Protein AF-A0A7V9IB51-F1 (afdb_monomer_lite)

Sequence (357 aa):
MPEHAKAPWLKGAPPQPTTRSPQHSSGARRVARTAGTPYGIAAFSGALEDLADASERSHTLFRVSARAGNLLGAGELFKESYIETALLNMARTRGMDDLKARRTIERGLERGKSTPRGAPNRPRIYARSDATAAVVAWWESVNLGEWTARTSATDLRVLAGFNLIARRLGRVRFTASYRQIAEDAGVSVSSVHSALERGLQGFVHQVRRGSRVEVEHSTEWLLVARTRLTNSSAFRYGEELRVFGKRVSTDQPDHDLWHRWPFGWRVYLLLGDEGLQARDIAEITGRPPETIRRILCRLRDLQLAVRDDGEWKANPPPKDIIDGGFHRARREKMHKSQRELWRLSRAGLLDQKQAAR

Foldseek 3Di:
DDDDDDDDDDPDDDDDDDPPPDPPPPVVVVVLVQFFAPVLSVQLVVLLVVQLPDPDNLVSLLQSLLQNLLCVLQRRTPDPVVSLVSSLVSSVVVVHDNVSSNVSSVNSNVNNSVNHDYDDPDPPCPDLVSLLVVLVLLLVLVPPVPQPDPCSLLLNLLSQLLSVVSNVVSHQKDKDDLCSSCVSSVHDSVSNVVSVVVPCCLQKPFPAFFDQDPHDRITIMGGDRNPPPPDDPVPPPDDDPPDPDDDDDPPPPPAPVCVVPVPLVVLLVVQAQVFAALVVSCVVVVHDSVVSVVSQVVCVVQVQWDQDPRTIHGGPRPPCRVVNNSCVVVVVVVVVVVVVVVVVVVVVVVVVVVVVD

Radius of gyration: 32.22 Å; chains: 1; bounding box: 97×61×76 Å

Structure (mmCIF, N/CA/C/O backbone):
data_AF-A0A7V9IB51-F1
#
_entry.id   AF-A0A7V9IB51-F1
#
loop_
_atom_site.group_PDB
_atom_site.id
_atom_site.type_symbol
_atom_site.label_atom_id
_atom_site.label_alt_id
_atom_site.label_comp_id
_atom_site.label_asym_id
_atom_site.label_entity_id
_atom_site.label_seq_id
_atom_site.pdbx_PDB_ins_code
_atom_site.Cartn_x
_atom_site.Cartn_y
_atom_site.Cartn_z
_atom_site.occupancy
_atom_site.B_iso_or_equiv
_atom_site.auth_seq_id
_atom_site.auth_comp_id
_atom_site.auth_asym_id
_atom_site.auth_atom_id
_atom_site.pdbx_PDB_model_num
ATOM 1 N N . MET A 1 1 ? 72.297 30.935 24.239 1.00 51.16 1 MET A N 1
ATOM 2 C CA . MET A 1 1 ? 71.661 30.120 25.294 1.00 51.16 1 MET A CA 1
ATOM 3 C C . MET A 1 1 ? 70.748 31.049 26.069 1.00 51.16 1 MET A C 1
ATOM 5 O O . MET A 1 1 ? 71.262 31.947 26.722 1.00 51.16 1 MET A O 1
ATOM 9 N N . PRO A 1 2 ? 69.435 30.974 25.803 1.00 48.69 2 PRO A N 1
ATOM 10 C CA . PRO A 1 2 ? 68.557 30.444 26.842 1.00 48.69 2 PRO A CA 1
ATOM 11 C C . PRO A 1 2 ? 67.472 29.474 26.343 1.00 48.69 2 PRO A C 1
ATOM 13 O O . PRO A 1 2 ? 67.100 29.428 25.174 1.00 48.69 2 PRO A O 1
ATOM 16 N N . GLU A 1 3 ? 67.050 28.687 27.323 1.00 45.75 3 GLU A N 1
ATOM 17 C CA . GLU A 1 3 ? 65.976 27.707 27.452 1.00 45.75 3 GLU A CA 1
ATOM 18 C C . GLU A 1 3 ? 64.722 27.904 26.583 1.00 45.75 3 GLU A C 1
ATOM 20 O O . GLU A 1 3 ? 63.929 28.822 26.780 1.00 45.75 3 GLU A O 1
ATOM 25 N N . HIS A 1 4 ? 64.458 26.924 25.714 1.00 49.28 4 HIS A N 1
ATOM 26 C CA . HIS A 1 4 ? 63.108 26.649 25.231 1.00 49.28 4 HIS A CA 1
ATOM 27 C C . HIS A 1 4 ? 62.417 25.655 26.171 1.00 49.28 4 HIS A C 1
ATOM 29 O O . HIS A 1 4 ? 62.737 24.464 26.204 1.00 49.28 4 HIS A O 1
ATOM 35 N N . ALA A 1 5 ? 61.450 26.168 26.930 1.00 53.97 5 ALA A N 1
ATOM 36 C CA . ALA A 1 5 ? 60.552 25.401 27.779 1.00 53.97 5 ALA A CA 1
ATOM 37 C C . ALA A 1 5 ? 59.690 24.428 26.950 1.00 53.97 5 ALA A C 1
ATOM 39 O O . ALA A 1 5 ? 58.998 24.818 26.009 1.00 53.97 5 ALA A O 1
ATOM 40 N N . LYS A 1 6 ? 59.715 23.145 27.327 1.00 53.66 6 LYS A N 1
ATOM 41 C CA . LYS A 1 6 ? 58.815 22.104 26.814 1.00 53.66 6 LYS A CA 1
ATOM 42 C C . LYS A 1 6 ? 57.462 22.207 27.524 1.00 53.66 6 LYS A C 1
ATOM 44 O O . LYS A 1 6 ? 57.398 22.057 28.740 1.00 53.66 6 LYS A O 1
ATOM 49 N N . ALA A 1 7 ? 56.383 22.402 26.769 1.00 48.91 7 ALA A N 1
ATOM 50 C CA . ALA A 1 7 ? 55.015 22.303 27.276 1.00 48.91 7 ALA A CA 1
ATOM 51 C C . ALA A 1 7 ? 54.555 20.826 27.309 1.00 48.91 7 ALA A C 1
ATOM 53 O O . ALA A 1 7 ? 54.596 20.172 26.264 1.00 48.91 7 ALA A O 1
ATOM 54 N N . PRO A 1 8 ? 54.090 20.281 28.452 1.00 61.41 8 PRO A N 1
ATOM 55 C CA . PRO A 1 8 ? 53.522 18.943 28.532 1.00 61.41 8 PRO A CA 1
ATOM 56 C C . PRO A 1 8 ? 51.991 19.032 28.573 1.00 61.41 8 PRO A C 1
ATOM 58 O O . PRO A 1 8 ? 51.392 19.205 29.632 1.00 61.41 8 PRO A O 1
ATOM 61 N N . TRP A 1 9 ? 51.332 18.890 27.428 1.00 54.84 9 TRP A N 1
ATOM 62 C CA . TRP A 1 9 ? 49.886 18.683 27.381 1.00 54.84 9 TRP A CA 1
ATOM 63 C C . TRP A 1 9 ? 49.588 17.523 26.439 1.00 54.84 9 TRP A C 1
ATOM 65 O O . TRP A 1 9 ? 49.763 17.638 25.238 1.00 54.84 9 TRP A O 1
ATOM 75 N N . LEU A 1 10 ? 49.206 16.385 27.020 1.00 46.41 10 LEU A N 1
ATOM 76 C CA . LEU A 1 10 ? 48.337 15.348 26.450 1.00 46.41 10 LEU A CA 1
ATOM 77 C C . LEU A 1 10 ? 48.069 14.321 27.569 1.00 46.41 10 LEU A C 1
ATOM 79 O O . LEU A 1 10 ? 48.653 13.242 27.628 1.00 46.41 10 LEU A O 1
ATOM 83 N N . LYS A 1 11 ? 47.195 14.693 28.512 1.00 53.59 11 LYS A N 1
ATOM 84 C CA . LYS A 1 11 ? 46.522 13.757 29.422 1.00 53.59 11 LYS A CA 1
ATOM 85 C C . LYS A 1 11 ? 45.030 13.775 29.100 1.00 53.59 11 LYS A C 1
ATOM 87 O O . LYS A 1 11 ? 44.402 14.820 29.207 1.00 53.59 11 LYS A O 1
ATOM 92 N N . GLY A 1 12 ? 44.493 12.600 28.771 1.00 52.31 12 GLY A N 1
ATOM 93 C CA . GLY A 1 12 ? 43.069 12.275 28.866 1.00 52.31 12 GLY A CA 1
ATOM 94 C C . GLY A 1 12 ? 42.241 12.552 27.613 1.00 52.31 12 GLY A C 1
ATOM 95 O O . GLY A 1 12 ? 41.750 13.658 27.418 1.00 52.31 12 GLY A O 1
ATOM 96 N N . ALA A 1 13 ? 42.004 11.516 26.806 1.00 59.31 13 ALA A N 1
ATOM 97 C CA . ALA A 1 13 ? 40.868 11.513 25.891 1.00 59.31 13 ALA A CA 1
ATOM 98 C C . ALA A 1 13 ? 39.560 11.528 26.717 1.00 59.31 13 ALA A C 1
ATOM 100 O O . ALA A 1 13 ? 39.448 10.741 27.663 1.00 59.31 13 ALA A O 1
ATOM 101 N N . PRO A 1 14 ? 38.579 12.395 26.406 1.00 61.69 14 PRO A N 1
ATOM 102 C CA . PRO A 1 14 ? 37.306 12.416 27.116 1.00 61.69 14 PRO A CA 1
ATOM 103 C C . PRO A 1 14 ? 36.535 11.102 26.880 1.00 61.69 14 PRO A C 1
ATOM 105 O O . PRO A 1 14 ? 36.537 10.587 25.756 1.00 61.69 14 PRO A O 1
ATOM 108 N N . PRO A 1 15 ? 35.871 10.539 27.908 1.00 61.44 15 PRO A N 1
ATOM 109 C CA . PRO A 1 15 ? 35.067 9.334 27.753 1.00 61.44 15 PRO A CA 1
ATOM 110 C C . PRO A 1 15 ? 33.918 9.600 26.776 1.00 61.44 15 PRO A C 1
ATOM 112 O O . PRO A 1 15 ? 33.183 10.579 26.908 1.00 61.44 15 PRO A O 1
ATOM 115 N N . GLN A 1 16 ? 33.767 8.726 25.780 1.00 62.03 16 GLN A N 1
ATOM 116 C CA . GLN A 1 16 ? 32.685 8.853 24.813 1.00 62.03 16 GLN A CA 1
ATOM 117 C C . GLN A 1 16 ? 31.318 8.647 25.488 1.00 62.03 16 GLN A C 1
ATOM 119 O O . GLN A 1 16 ? 31.173 7.741 26.316 1.00 62.03 16 GLN A O 1
ATOM 124 N N . PRO A 1 17 ? 30.297 9.449 25.131 1.00 55.62 17 PRO A N 1
ATOM 125 C CA . PRO A 1 17 ? 28.949 9.279 25.647 1.00 55.62 17 PRO A CA 1
ATOM 126 C C . PRO A 1 17 ? 28.397 7.926 25.192 1.00 55.62 17 PRO A C 1
ATOM 128 O O . PRO A 1 17 ? 28.146 7.693 24.009 1.00 55.62 17 PRO A O 1
ATOM 131 N N . THR A 1 18 ? 28.194 7.022 26.149 1.00 54.16 18 THR A N 1
ATOM 132 C CA . THR A 1 18 ? 27.468 5.777 25.910 1.00 54.16 18 THR A CA 1
ATOM 133 C C . THR A 1 18 ? 26.010 6.124 25.624 1.00 54.16 18 THR A C 1
ATOM 135 O O . THR A 1 18 ? 25.215 6.414 26.516 1.00 54.16 18 THR A O 1
ATOM 138 N N . THR A 1 19 ? 25.642 6.113 24.347 1.00 49.72 19 THR A N 1
ATOM 139 C CA . THR A 1 19 ? 24.255 6.195 23.887 1.00 49.72 19 THR A CA 1
ATOM 140 C C . THR A 1 19 ? 23.537 4.898 24.259 1.00 49.72 19 THR A C 1
ATOM 142 O O . THR A 1 19 ? 23.330 3.996 23.447 1.00 49.72 19 THR A O 1
ATOM 145 N N . ARG A 1 20 ? 23.146 4.777 25.534 1.00 41.88 20 ARG A N 1
ATOM 146 C CA . ARG A 1 20 ? 22.159 3.788 25.971 1.00 41.88 20 ARG A CA 1
ATOM 147 C C . ARG A 1 20 ? 20.843 4.107 25.269 1.00 41.88 20 ARG A C 1
ATOM 149 O O . ARG A 1 20 ? 20.118 5.017 25.660 1.00 41.88 20 ARG A O 1
ATOM 156 N N . SER A 1 21 ? 20.555 3.354 24.210 1.00 46.88 21 SER A N 1
ATOM 157 C CA . SER A 1 21 ? 19.251 3.371 23.551 1.00 46.88 21 SER A CA 1
ATOM 158 C C . SER A 1 21 ? 18.156 3.069 24.587 1.00 46.88 21 SER A C 1
ATOM 160 O O . SER A 1 21 ? 18.257 2.057 25.288 1.00 46.88 21 SER A O 1
ATOM 162 N N . PRO A 1 22 ? 17.126 3.920 24.723 1.00 50.25 22 PRO A N 1
ATOM 163 C CA . PRO A 1 22 ? 16.097 3.751 25.740 1.00 50.25 22 PRO A CA 1
ATOM 164 C C . PRO A 1 22 ? 15.295 2.464 25.502 1.00 50.25 22 PRO A C 1
ATOM 166 O O . PRO A 1 22 ? 14.607 2.313 24.493 1.00 50.25 22 PRO A O 1
ATOM 169 N N . GLN A 1 23 ? 15.331 1.542 26.467 1.00 54.00 23 GLN A N 1
ATOM 170 C CA . GLN A 1 23 ? 14.584 0.273 26.474 1.00 54.00 23 GLN A CA 1
ATOM 171 C C . GLN A 1 23 ? 13.063 0.447 26.737 1.00 54.00 23 GLN A C 1
ATOM 173 O O . GLN A 1 23 ? 12.396 -0.461 27.231 1.00 54.00 23 GLN A O 1
ATOM 178 N N . HIS A 1 24 ? 12.464 1.594 26.397 1.00 50.12 24 HIS A N 1
ATOM 179 C CA . HIS A 1 24 ? 11.101 1.965 26.816 1.00 50.12 24 HIS A CA 1
ATOM 180 C C . HIS A 1 24 ? 9.943 1.430 25.943 1.00 50.12 24 HIS A C 1
ATOM 182 O O . HIS A 1 24 ? 8.787 1.766 26.187 1.00 50.12 24 HIS A O 1
ATOM 188 N N . SER A 1 25 ? 10.176 0.568 24.949 1.00 56.47 25 SER A N 1
ATOM 189 C CA . SER A 1 25 ? 9.131 0.189 23.973 1.00 56.47 25 SER A CA 1
ATOM 190 C C . SER A 1 25 ? 8.363 -1.116 24.262 1.00 56.47 25 SER A C 1
ATOM 192 O O . SER A 1 25 ? 7.420 -1.443 23.537 1.00 56.47 25 SER A O 1
ATOM 194 N N . SER A 1 26 ? 8.699 -1.860 25.323 1.00 57.59 26 SER A N 1
ATOM 195 C CA . SER A 1 26 ? 8.063 -3.163 25.611 1.00 57.59 26 SER A CA 1
ATOM 196 C C . SER A 1 26 ? 6.634 -3.043 26.178 1.00 57.59 26 SER A C 1
ATOM 198 O O . SER A 1 26 ? 5.724 -3.756 25.746 1.00 57.59 26 SER A O 1
ATOM 200 N N . GLY A 1 27 ? 6.391 -2.090 27.088 1.00 65.12 27 GLY A N 1
ATOM 201 C CA . GLY A 1 27 ? 5.096 -1.941 27.772 1.00 65.12 27 GLY A CA 1
ATOM 202 C C . GLY A 1 27 ? 3.955 -1.489 26.853 1.00 65.12 27 GLY A C 1
ATOM 203 O O . GLY A 1 27 ? 2.884 -2.099 26.841 1.00 65.12 27 GLY A O 1
ATOM 204 N N . ALA A 1 28 ? 4.200 -0.478 26.014 1.00 62.16 28 ALA A N 1
ATOM 205 C CA . ALA A 1 28 ? 3.183 0.094 25.125 1.00 62.16 28 ALA A CA 1
ATOM 206 C C . ALA A 1 28 ? 2.637 -0.926 24.106 1.00 62.16 28 ALA A C 1
ATOM 208 O O . ALA A 1 28 ? 1.434 -0.970 23.842 1.00 62.16 28 ALA A O 1
ATOM 209 N N . ARG A 1 29 ? 3.497 -1.820 23.589 1.00 61.03 29 ARG A N 1
ATOM 210 C CA . ARG A 1 29 ? 3.078 -2.894 22.670 1.00 61.03 29 ARG A CA 1
ATOM 211 C C . ARG A 1 29 ? 2.161 -3.920 23.328 1.00 61.03 29 ARG A C 1
ATOM 213 O O . ARG A 1 29 ? 1.282 -4.461 22.656 1.00 61.03 29 ARG A O 1
ATOM 220 N N . ARG A 1 30 ? 2.357 -4.208 24.618 1.00 66.38 30 ARG A N 1
ATOM 221 C CA . ARG A 1 30 ? 1.539 -5.191 25.341 1.00 66.38 30 ARG A CA 1
ATOM 222 C C . ARG A 1 30 ? 0.143 -4.641 25.634 1.00 66.38 30 ARG A C 1
ATOM 224 O O . ARG A 1 30 ? -0.831 -5.359 25.438 1.00 66.38 30 ARG A O 1
ATOM 231 N N . VAL A 1 31 ? 0.045 -3.361 26.004 1.00 64.69 31 VAL A N 1
ATOM 232 C CA . VAL A 1 31 ? -1.241 -2.679 26.237 1.00 64.69 31 VAL A CA 1
ATOM 233 C C . VAL A 1 31 ? -2.073 -2.631 24.955 1.00 64.69 31 VAL A C 1
ATOM 235 O O . VAL A 1 31 ? -3.241 -3.024 24.983 1.00 64.69 31 VAL A O 1
ATOM 238 N N . ALA A 1 32 ? -1.458 -2.269 23.821 1.00 61.38 32 ALA A N 1
ATOM 239 C CA . ALA A 1 32 ? -2.139 -2.206 22.527 1.00 61.38 32 ALA A CA 1
ATOM 240 C C . ALA A 1 32 ? -2.782 -3.547 22.131 1.00 61.38 32 ALA A C 1
ATOM 242 O O . ALA A 1 32 ? -3.930 -3.568 21.705 1.00 61.38 32 ALA A O 1
ATOM 243 N N . ARG A 1 33 ? -2.108 -4.685 22.357 1.00 68.38 33 ARG A N 1
ATOM 244 C CA . ARG A 1 33 ? -2.668 -6.017 22.044 1.00 68.38 33 ARG A CA 1
ATOM 245 C C . ARG A 1 33 ? -3.914 -6.385 22.855 1.00 68.38 33 ARG A C 1
ATOM 247 O O . ARG A 1 33 ? -4.662 -7.250 22.424 1.00 68.38 33 ARG A O 1
ATOM 254 N N . THR A 1 34 ? -4.137 -5.751 24.007 1.00 81.56 34 THR A N 1
ATOM 255 C CA . THR A 1 34 ? -5.340 -5.977 24.833 1.00 81.56 34 THR A CA 1
ATOM 256 C C . THR A 1 34 ? -6.467 -4.984 24.554 1.00 81.56 34 THR A C 1
ATOM 258 O O . THR A 1 34 ? -7.526 -5.087 25.167 1.00 81.56 34 THR A O 1
ATOM 261 N N . ALA A 1 35 ? -6.236 -3.995 23.686 1.00 86.19 35 ALA A N 1
ATOM 262 C CA . ALA A 1 35 ? -7.171 -2.899 23.453 1.00 86.19 35 ALA A CA 1
ATOM 263 C C . ALA A 1 35 ? -8.197 -3.191 22.345 1.00 86.19 35 ALA A C 1
ATOM 265 O O . ALA A 1 35 ? -9.231 -2.529 22.308 1.00 86.19 35 ALA A O 1
ATOM 266 N N . GLY A 1 36 ? -7.945 -4.167 21.468 1.00 93.06 36 GLY A N 1
ATOM 267 C CA . GLY A 1 36 ? -8.835 -4.512 20.358 1.00 93.06 36 GLY A CA 1
ATOM 268 C C . GLY A 1 36 ? -8.257 -5.571 19.423 1.00 93.06 36 GLY A C 1
ATOM 269 O O . GLY A 1 36 ? -7.164 -6.101 19.648 1.00 93.06 36 GLY A O 1
ATOM 270 N N . THR A 1 37 ? -8.978 -5.857 18.343 1.00 91.81 37 THR A N 1
ATOM 271 C CA . THR A 1 37 ? -8.472 -6.653 17.221 1.00 91.81 37 THR A CA 1
ATOM 272 C C . THR A 1 37 ? -7.374 -5.875 16.476 1.00 91.81 37 THR A C 1
ATOM 274 O O . THR A 1 37 ? -7.323 -4.641 16.539 1.00 91.81 37 THR A O 1
ATOM 277 N N . PRO A 1 38 ? -6.495 -6.544 15.703 1.00 85.94 38 PRO A N 1
ATOM 278 C CA . PRO A 1 38 ? -5.509 -5.845 14.876 1.00 85.94 38 PRO A CA 1
ATOM 279 C C . PRO A 1 38 ? -6.132 -4.844 13.890 1.00 85.94 38 PRO A C 1
ATOM 281 O O . PRO A 1 38 ? -5.516 -3.825 13.586 1.00 85.94 38 PRO A O 1
ATOM 284 N N . TYR A 1 39 ? -7.344 -5.127 13.395 1.00 90.44 39 TYR A N 1
ATOM 285 C CA . TYR A 1 39 ? -8.079 -4.216 12.521 1.00 90.44 39 TYR A CA 1
ATOM 286 C C . TYR A 1 39 ? -8.569 -2.986 13.284 1.00 90.44 39 TYR A C 1
ATOM 288 O O . TYR A 1 39 ? -8.279 -1.870 12.857 1.00 90.44 39 TYR A O 1
ATOM 296 N N . GLY A 1 40 ? -9.255 -3.183 14.414 1.00 93.88 40 GLY A N 1
ATOM 297 C CA . GLY A 1 40 ? -9.787 -2.088 15.220 1.00 93.88 40 GLY A CA 1
ATOM 298 C C . GLY A 1 40 ? -8.694 -1.128 15.676 1.00 93.88 40 GLY A C 1
ATOM 299 O O . GLY A 1 40 ? -8.851 0.083 15.542 1.00 93.88 40 GLY A O 1
ATOM 300 N N . ILE A 1 41 ? -7.549 -1.660 16.119 1.00 93.31 41 ILE A N 1
ATOM 301 C CA . ILE A 1 41 ? -6.391 -0.848 16.520 1.00 93.31 41 ILE A CA 1
ATOM 302 C C . ILE A 1 41 ? -5.867 -0.024 15.337 1.00 93.31 41 ILE A C 1
ATOM 304 O O . ILE A 1 41 ? -5.699 1.183 15.475 1.00 93.31 41 ILE A O 1
ATOM 308 N N . ALA A 1 42 ? -5.640 -0.642 14.172 1.00 87.81 42 ALA A N 1
ATOM 309 C CA . ALA A 1 42 ? -5.123 0.065 12.997 1.00 87.81 42 ALA A CA 1
ATOM 310 C C . ALA A 1 42 ? -6.099 1.135 12.479 1.00 87.81 42 ALA A C 1
ATOM 312 O O . ALA A 1 42 ? -5.687 2.251 12.169 1.00 87.81 42 ALA A O 1
ATOM 313 N N . ALA A 1 43 ? -7.394 0.813 12.422 1.00 92.88 43 ALA A N 1
ATOM 314 C CA . ALA A 1 43 ? -8.435 1.747 12.008 1.00 92.88 43 ALA A CA 1
ATOM 315 C C . ALA A 1 43 ? -8.559 2.930 12.982 1.00 92.88 43 ALA A C 1
ATOM 317 O O . ALA A 1 43 ? -8.715 4.070 12.547 1.00 92.88 43 ALA A O 1
ATOM 318 N N . PHE A 1 44 ? -8.447 2.678 14.289 1.00 96.25 44 PHE A N 1
ATOM 319 C CA . PHE A 1 44 ? -8.457 3.729 15.301 1.00 96.25 44 PHE A CA 1
ATOM 320 C C . PHE A 1 44 ? -7.204 4.608 15.236 1.00 96.25 44 PHE A C 1
ATOM 322 O O . PHE A 1 44 ? -7.329 5.827 15.282 1.00 96.25 44 PHE A O 1
ATOM 329 N N . SER A 1 45 ? -6.013 4.025 15.058 1.00 93.56 45 SER A N 1
ATOM 330 C CA . SER A 1 45 ? -4.775 4.792 14.870 1.00 93.56 45 SER A CA 1
ATOM 331 C C . SER A 1 45 ? -4.850 5.726 13.662 1.00 93.56 45 SER A C 1
ATOM 333 O O . SER A 1 45 ? -4.572 6.910 13.817 1.00 93.56 45 SER A O 1
ATOM 335 N N . GLY A 1 46 ? -5.320 5.246 12.505 1.00 89.19 46 GLY A N 1
ATOM 336 C CA . GLY A 1 46 ? -5.522 6.111 11.335 1.00 89.19 46 GLY A CA 1
ATOM 337 C C . GLY A 1 46 ? -6.554 7.218 11.585 1.00 89.19 46 GLY A C 1
ATOM 338 O O . GLY A 1 46 ? -6.382 8.349 11.148 1.00 89.19 46 GLY A O 1
ATOM 339 N N . ALA A 1 47 ? -7.601 6.942 12.368 1.00 94.19 47 ALA A N 1
ATOM 340 C CA . ALA A 1 47 ? -8.563 7.973 12.754 1.00 94.19 47 ALA A CA 1
ATOM 341 C C . ALA A 1 47 ? -7.974 9.020 13.728 1.00 94.19 47 ALA A C 1
ATOM 343 O O . ALA A 1 47 ? -8.421 10.166 13.730 1.00 94.19 47 ALA A O 1
ATOM 344 N N . LEU A 1 48 ? -6.982 8.655 14.550 1.00 95.75 48 LEU A N 1
ATOM 345 C CA . LEU A 1 48 ? -6.236 9.608 15.380 1.00 95.75 48 LEU A CA 1
ATOM 346 C C . LEU A 1 48 ? -5.283 10.474 14.547 1.00 95.75 48 LEU A C 1
ATOM 348 O O . LEU A 1 48 ? -5.116 11.646 14.874 1.00 95.75 48 LEU A O 1
ATOM 352 N N . GLU A 1 49 ? -4.700 9.931 13.477 1.00 92.25 49 GLU A N 1
ATOM 353 C CA . GLU A 1 49 ? -3.915 10.700 12.499 1.00 92.25 49 GLU A CA 1
ATOM 354 C C . GLU A 1 49 ? -4.807 11.728 11.780 1.00 92.25 49 GLU A C 1
ATOM 356 O O . GLU A 1 49 ? -4.490 12.916 11.786 1.00 92.25 49 GLU A O 1
ATOM 361 N N . ASP A 1 50 ? -6.002 11.324 11.319 1.00 88.56 50 ASP A N 1
ATOM 362 C CA . ASP A 1 50 ? -7.010 12.252 10.770 1.00 88.56 50 ASP A CA 1
ATOM 363 C C . ASP A 1 50 ? -7.334 13.399 11.755 1.00 88.56 50 ASP A C 1
ATOM 365 O O . ASP A 1 50 ? -7.548 14.548 11.356 1.00 88.56 50 ASP A O 1
ATOM 369 N N . LEU A 1 51 ? -7.405 13.094 13.059 1.00 94.12 51 LEU A N 1
ATOM 370 C CA . LEU A 1 51 ? -7.647 14.089 14.107 1.00 94.12 51 LEU A CA 1
ATOM 371 C C . LEU A 1 51 ? -6.441 15.002 14.339 1.00 94.12 51 LEU A C 1
ATOM 373 O O . LEU A 1 51 ? -6.644 16.147 14.740 1.00 94.12 51 LEU A O 1
ATOM 377 N N . ALA A 1 52 ? -5.215 14.532 14.120 1.00 92.94 52 ALA A N 1
ATOM 378 C CA . ALA A 1 52 ? -4.003 15.332 14.267 1.00 92.94 52 ALA A CA 1
ATOM 379 C C . ALA A 1 52 ? -3.881 16.391 13.155 1.00 92.94 52 ALA A C 1
ATOM 381 O O . ALA A 1 52 ? -3.499 17.525 13.444 1.00 92.94 52 ALA A O 1
ATOM 382 N N . ASP A 1 53 ? -4.327 16.075 11.936 1.00 91.06 53 ASP A N 1
ATOM 383 C CA . ASP A 1 53 ? -4.146 16.941 10.760 1.00 91.06 53 ASP A CA 1
ATOM 384 C C . ASP A 1 53 ? -5.313 17.909 10.491 1.00 91.06 53 ASP A C 1
ATOM 386 O O . ASP A 1 53 ? -5.162 18.904 9.782 1.00 91.06 53 ASP A O 1
ATOM 390 N N . ALA A 1 54 ? -6.499 17.672 11.060 1.00 91.56 54 ALA A N 1
ATOM 391 C CA . ALA A 1 54 ? -7.695 18.446 10.707 1.00 91.56 54 ALA A CA 1
ATOM 392 C C . ALA A 1 54 ? -7.654 19.930 11.124 1.00 91.56 54 ALA A C 1
ATOM 394 O O . ALA A 1 54 ? -7.133 20.273 12.174 1.00 91.56 54 ALA A O 1
ATOM 395 N N . SER A 1 55 ? -8.278 20.840 10.374 1.00 89.75 55 SER A N 1
ATOM 396 C CA . SER A 1 55 ? -8.415 22.255 10.775 1.00 89.75 55 SER A CA 1
ATOM 397 C C . SER A 1 55 ? -9.528 22.471 11.817 1.00 89.75 55 SER A C 1
ATOM 399 O O . SER A 1 55 ? -9.348 23.194 12.801 1.00 89.75 55 SER A O 1
ATOM 401 N N . GLU A 1 56 ? -10.671 21.800 11.649 1.00 93.19 56 GLU A N 1
ATOM 402 C CA . GLU A 1 56 ? -11.833 21.890 12.541 1.00 93.19 56 GLU A CA 1
ATOM 403 C C . GLU A 1 56 ? -11.759 20.888 13.701 1.00 93.19 56 GLU A C 1
ATOM 405 O O . GLU A 1 56 ? -12.095 19.709 13.560 1.00 93.19 56 GLU A O 1
ATOM 410 N N . ARG A 1 57 ? -11.373 21.370 14.888 1.00 92.56 57 ARG A N 1
ATOM 411 C CA . ARG A 1 57 ? -11.089 20.515 16.056 1.00 92.56 57 ARG A CA 1
ATOM 412 C C . ARG A 1 57 ? -12.328 19.785 16.585 1.00 92.56 57 ARG A C 1
ATOM 414 O O . ARG A 1 57 ? -12.313 18.568 16.724 1.00 92.56 57 ARG A O 1
ATOM 421 N N . SER A 1 58 ? -13.418 20.509 16.866 1.00 94.56 58 SER A N 1
ATOM 422 C CA . SER A 1 58 ? -14.606 19.927 17.518 1.00 94.56 58 SER A CA 1
ATOM 423 C C . SER A 1 58 ? -15.385 18.972 16.614 1.00 94.56 58 SER A C 1
ATOM 425 O O . SER A 1 58 ? -15.760 17.888 17.055 1.00 94.56 58 SER A O 1
ATOM 427 N N . HIS A 1 59 ? -15.608 19.353 15.355 1.00 96.50 59 HIS A N 1
ATOM 428 C CA . HIS A 1 59 ? -16.333 18.518 14.399 1.00 96.50 59 HIS A CA 1
ATOM 429 C C . HIS A 1 59 ? -15.537 17.252 14.041 1.00 96.50 59 HIS A C 1
ATOM 431 O O . HIS A 1 59 ? -16.093 16.151 14.041 1.00 96.50 59 HIS A O 1
ATOM 437 N N . THR A 1 60 ? -14.218 17.372 13.845 1.00 96.94 60 THR A N 1
ATOM 438 C CA . THR A 1 60 ? -13.364 16.203 13.594 1.00 96.94 60 THR A CA 1
ATOM 439 C C . THR A 1 60 ? -13.280 15.287 14.809 1.00 96.94 60 THR A C 1
ATOM 441 O O . THR A 1 60 ? -13.410 14.077 14.632 1.00 96.94 60 THR A O 1
ATOM 444 N N . LEU A 1 61 ? -13.140 15.831 16.028 1.00 97.69 61 LEU A N 1
ATOM 445 C CA . LEU A 1 61 ? -13.152 15.033 17.259 1.00 97.69 61 LEU A CA 1
ATOM 446 C C . LEU A 1 61 ? -14.437 14.207 17.352 1.00 97.69 61 LEU A C 1
ATOM 448 O O . LEU A 1 61 ? -14.356 12.995 17.499 1.00 97.69 61 LEU A O 1
ATOM 452 N N . PHE A 1 62 ? -15.606 14.830 17.164 1.00 98.06 62 PHE A N 1
ATOM 453 C CA . PHE A 1 62 ? -16.886 14.116 17.166 1.00 98.06 62 PHE A CA 1
ATOM 454 C C . PHE A 1 62 ? -16.924 12.986 16.126 1.00 98.06 62 PHE A C 1
ATOM 456 O O . PHE A 1 62 ? -17.295 11.857 16.444 1.00 98.06 62 PHE A O 1
ATOM 463 N N . ARG A 1 63 ? -16.502 13.263 14.885 1.00 97.88 63 ARG A N 1
ATOM 464 C CA . ARG A 1 63 ? -16.482 12.275 13.795 1.00 97.88 63 ARG A CA 1
ATOM 465 C C . ARG A 1 63 ? -15.549 11.100 14.095 1.00 97.88 63 ARG A C 1
ATOM 467 O O . ARG A 1 63 ? -15.901 9.954 13.818 1.00 97.88 63 ARG A O 1
ATOM 474 N N . VAL A 1 64 ? -14.368 11.371 14.644 1.00 97.44 64 VAL A N 1
ATOM 475 C CA . VAL A 1 64 ? -13.382 10.347 15.018 1.00 97.44 64 VAL A CA 1
ATOM 476 C C . VAL A 1 64 ? -13.878 9.530 16.213 1.00 97.44 64 VAL A C 1
ATOM 478 O O . VAL A 1 64 ? -13.811 8.302 16.165 1.00 97.44 64 VAL A O 1
ATOM 481 N N . SER A 1 65 ? -14.477 10.169 17.221 1.00 98.12 65 SER A N 1
ATOM 482 C CA . SER A 1 65 ? -15.149 9.491 18.336 1.00 98.12 65 SER A CA 1
ATOM 483 C C . SER A 1 65 ? -16.288 8.592 17.855 1.00 98.12 65 SER A C 1
ATOM 485 O O . SER A 1 65 ? -16.364 7.442 18.270 1.00 98.12 65 SER A O 1
ATOM 487 N N . ALA A 1 66 ? -17.116 9.046 16.911 1.00 98.19 66 ALA A N 1
ATOM 488 C CA . ALA A 1 66 ? -18.161 8.215 16.312 1.00 98.19 66 ALA A CA 1
ATOM 489 C C . ALA A 1 66 ? -17.600 7.015 15.540 1.00 98.19 66 ALA A C 1
ATOM 491 O O . ALA A 1 66 ? -18.107 5.904 15.674 1.00 98.19 66 ALA A O 1
ATOM 492 N N . ARG A 1 67 ? -16.501 7.181 14.792 1.00 97.38 67 ARG A N 1
ATOM 493 C CA . ARG A 1 67 ? -15.813 6.044 14.154 1.00 97.38 67 ARG A CA 1
ATOM 494 C C . ARG A 1 67 ? -15.281 5.046 15.186 1.00 97.38 67 ARG A C 1
ATOM 496 O O . ARG A 1 67 ? -15.433 3.845 14.980 1.00 97.38 67 ARG A O 1
ATOM 503 N N . ALA A 1 68 ? -14.701 5.519 16.288 1.00 97.69 68 ALA A N 1
ATOM 504 C CA . ALA A 1 68 ? -14.243 4.652 17.372 1.00 97.69 68 ALA A CA 1
ATOM 505 C C . ALA A 1 68 ? -15.415 3.928 18.059 1.00 97.69 68 ALA A C 1
ATOM 507 O O . ALA A 1 68 ? -15.318 2.733 18.331 1.00 97.69 68 ALA A O 1
ATOM 508 N N . GLY A 1 69 ? -16.546 4.613 18.249 1.00 98.06 69 GLY A N 1
ATOM 509 C CA . GLY A 1 69 ? -17.788 4.027 18.753 1.00 98.06 69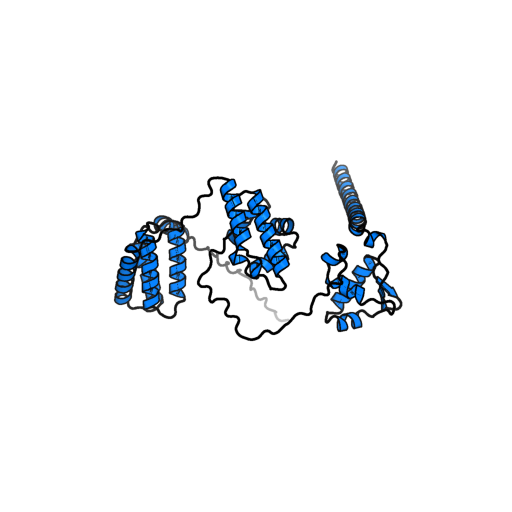 GLY A CA 1
ATOM 510 C C . GLY A 1 69 ? -18.329 2.925 17.840 1.00 98.06 69 GLY A C 1
ATOM 511 O O . GLY A 1 69 ? -18.706 1.869 18.338 1.00 98.06 69 GLY A O 1
ATOM 512 N N . ASN A 1 70 ? -18.288 3.113 16.513 1.00 98.19 70 ASN A N 1
ATOM 513 C CA . ASN A 1 70 ? -18.680 2.076 15.547 1.00 98.19 70 ASN A CA 1
ATOM 514 C C . ASN A 1 70 ? -17.829 0.803 15.701 1.00 98.19 70 ASN A C 1
ATOM 516 O O . ASN A 1 70 ? -18.360 -0.304 15.626 1.00 98.19 70 ASN A O 1
ATOM 520 N N . LEU A 1 71 ? -16.512 0.963 15.897 1.00 97.19 71 LEU A N 1
ATOM 521 C CA . LEU A 1 71 ? -15.571 -0.147 16.090 1.00 97.19 71 LEU A CA 1
ATOM 522 C C . LEU A 1 71 ? -15.795 -0.844 17.439 1.00 97.19 71 LEU A C 1
ATOM 524 O O . LEU A 1 71 ? -15.775 -2.070 17.505 1.00 97.19 71 LEU A O 1
ATOM 528 N N . LEU A 1 72 ? -16.039 -0.074 18.502 1.00 97.44 72 LEU A N 1
ATOM 529 C CA . LEU A 1 72 ? -16.347 -0.590 19.837 1.00 97.44 72 LEU A CA 1
ATOM 530 C C . LEU A 1 72 ? -17.668 -1.374 19.840 1.00 97.44 72 LEU A C 1
ATOM 532 O O . LEU A 1 72 ? -17.706 -2.503 20.319 1.00 97.44 72 LEU A O 1
ATOM 536 N N . GLY A 1 73 ? -18.723 -0.826 19.229 1.00 97.06 73 GLY A N 1
ATOM 537 C CA . GLY A 1 73 ? -20.018 -1.500 19.086 1.00 97.06 73 GLY A CA 1
ATOM 538 C C . GLY A 1 73 ? -19.956 -2.772 18.235 1.00 97.06 73 GLY A C 1
ATOM 539 O O . GLY A 1 73 ? -20.750 -3.684 18.439 1.00 97.06 73 GLY A O 1
ATOM 540 N N . ALA A 1 74 ? -18.995 -2.866 17.310 1.00 96.69 74 ALA A N 1
ATOM 541 C CA . ALA A 1 74 ? -18.754 -4.066 16.510 1.00 96.69 74 ALA A CA 1
ATOM 542 C C . ALA A 1 74 ? -17.812 -5.087 17.175 1.00 96.69 74 ALA A C 1
ATOM 544 O O . ALA A 1 74 ? -17.532 -6.127 16.582 1.00 96.69 74 ALA A O 1
ATOM 545 N N . GLY A 1 75 ? -17.294 -4.797 18.374 1.00 96.19 75 GLY A N 1
ATOM 546 C CA . GLY A 1 75 ? -16.332 -5.657 19.065 1.00 96.19 75 GLY A CA 1
ATOM 547 C C . GLY A 1 75 ? -14.922 -5.645 18.460 1.00 96.19 75 GLY A C 1
ATOM 548 O O . GLY A 1 75 ? -14.132 -6.541 18.736 1.00 96.19 75 GLY A O 1
ATOM 549 N N . GLU A 1 76 ? -14.573 -4.649 17.641 1.00 96.62 76 GLU A N 1
ATOM 550 C CA . GLU A 1 76 ? -13.218 -4.487 17.089 1.00 96.62 76 GLU A CA 1
ATOM 551 C C . GLU A 1 76 ? -12.267 -3.796 18.081 1.00 96.62 76 GLU A C 1
ATOM 553 O O . GLU A 1 76 ? -11.047 -3.955 18.005 1.00 96.62 76 GLU A O 1
ATOM 558 N N . LEU A 1 77 ? -12.817 -3.041 19.035 1.00 96.56 77 LEU A N 1
ATOM 559 C CA . LEU A 1 77 ? -12.112 -2.460 20.178 1.00 96.56 77 LEU A CA 1
ATOM 560 C C . LEU A 1 77 ? -12.752 -2.974 21.471 1.00 96.56 77 LEU A C 1
ATOM 562 O O . LEU A 1 77 ? -13.960 -3.172 21.521 1.00 96.56 77 LEU A O 1
ATOM 566 N N . PHE A 1 78 ? -11.950 -3.195 22.511 1.00 94.88 78 PHE A N 1
ATOM 567 C CA . PHE A 1 78 ? -12.395 -3.859 23.744 1.00 94.88 78 PHE A CA 1
ATOM 568 C C . PHE A 1 78 ? -12.476 -2.931 24.956 1.00 94.88 78 PHE A C 1
ATOM 570 O O . PHE A 1 78 ? -13.231 -3.203 25.883 1.00 94.88 78 PHE A O 1
ATOM 577 N N . LYS A 1 79 ? -11.675 -1.859 24.996 1.00 95.12 79 LYS A N 1
ATOM 578 C CA . LYS A 1 79 ? -11.554 -0.991 26.177 1.00 95.12 79 LYS A CA 1
ATOM 579 C C . LYS A 1 79 ? -11.925 0.444 25.839 1.00 95.12 79 LYS A C 1
ATOM 581 O O . LYS A 1 79 ? -11.125 1.170 25.257 1.00 95.12 79 LYS A O 1
ATOM 586 N N . GLU A 1 80 ? -13.109 0.862 26.264 1.00 96.81 80 GLU A N 1
ATOM 587 C CA . GLU A 1 80 ? -13.590 2.235 26.082 1.00 96.81 80 GLU A CA 1
ATOM 588 C C . GLU A 1 80 ? -12.685 3.271 26.761 1.00 96.81 80 GLU A C 1
ATOM 590 O O . GLU A 1 80 ? -12.280 4.241 26.127 1.00 96.81 80 GLU A O 1
ATOM 595 N N . SER A 1 81 ? -12.235 3.004 27.989 1.00 95.94 81 SER A N 1
ATOM 596 C CA . SER A 1 81 ? -11.338 3.902 28.732 1.00 95.94 81 SER A CA 1
ATOM 597 C C . SER A 1 81 ? -10.017 4.193 28.008 1.00 95.94 81 SER A C 1
ATOM 599 O O . SER A 1 81 ? -9.471 5.295 28.106 1.00 95.94 81 SER A O 1
ATOM 601 N N . TYR A 1 82 ? -9.501 3.226 27.242 1.00 94.75 82 TYR A N 1
ATOM 602 C CA . TYR A 1 82 ? -8.318 3.418 26.402 1.00 94.75 82 TYR A CA 1
ATOM 603 C C . TYR A 1 82 ? -8.597 4.406 25.260 1.00 94.75 82 TYR A C 1
ATOM 605 O O . TYR A 1 82 ? -7.789 5.303 25.012 1.00 94.75 82 TYR A O 1
ATOM 613 N N . ILE A 1 83 ? -9.751 4.267 24.601 1.00 96.69 83 ILE A N 1
ATOM 614 C CA . ILE A 1 83 ? -10.194 5.132 23.501 1.00 96.69 83 ILE A CA 1
ATOM 615 C C . ILE A 1 83 ? -10.392 6.564 24.005 1.00 96.69 83 ILE A C 1
ATOM 617 O O . ILE A 1 83 ? -9.852 7.501 23.419 1.00 96.69 83 ILE A O 1
ATOM 621 N N . GLU A 1 84 ? -11.111 6.731 25.116 1.00 97.75 84 GLU A N 1
ATOM 622 C CA . GLU A 1 84 ? -11.356 8.036 25.734 1.00 97.75 84 GLU A CA 1
ATOM 623 C C . GLU A 1 84 ? -10.055 8.737 26.119 1.00 97.75 84 GLU A C 1
ATOM 625 O O . GLU A 1 84 ? -9.863 9.904 25.782 1.00 97.75 84 GLU A O 1
ATOM 630 N N . THR A 1 85 ? -9.132 8.020 26.768 1.00 97.25 85 THR A N 1
ATOM 631 C CA . THR A 1 85 ? -7.831 8.572 27.170 1.00 97.25 85 THR A CA 1
ATOM 632 C C . THR A 1 85 ? -7.024 9.031 25.955 1.00 97.25 85 THR A C 1
ATOM 634 O O . THR A 1 85 ? -6.458 10.125 25.963 1.00 97.25 85 THR A O 1
ATOM 637 N N . ALA A 1 86 ? -6.987 8.225 24.889 1.00 96.25 86 ALA A N 1
ATOM 638 C CA . ALA A 1 86 ? -6.277 8.565 23.659 1.00 96.25 86 ALA A CA 1
ATOM 639 C C . ALA A 1 86 ? -6.877 9.798 22.961 1.00 96.25 86 ALA A C 1
ATOM 641 O O . ALA A 1 86 ? -6.141 10.712 22.585 1.00 96.25 86 ALA A O 1
ATOM 642 N N . LEU A 1 87 ? -8.206 9.858 22.836 1.00 97.69 87 LEU A N 1
ATOM 643 C CA . LEU A 1 87 ? -8.907 10.988 22.223 1.00 97.69 87 LEU A CA 1
ATOM 644 C C . LEU A 1 87 ? -8.778 12.265 23.053 1.00 97.69 87 LEU A C 1
ATOM 646 O O . LEU A 1 87 ? -8.562 13.335 22.489 1.00 97.69 87 LEU A O 1
ATOM 650 N N . LEU A 1 88 ? -8.866 12.163 24.381 1.00 97.88 88 LEU A N 1
ATOM 651 C CA . LEU A 1 88 ? -8.723 13.306 25.278 1.00 97.88 88 LEU A CA 1
ATOM 652 C C . LEU A 1 88 ? -7.300 13.870 25.235 1.00 97.88 88 LEU A C 1
ATOM 654 O O . LEU A 1 88 ? -7.127 15.083 25.147 1.00 97.88 88 LEU A O 1
ATOM 658 N N . ASN A 1 89 ? -6.280 13.007 25.223 1.00 96.94 89 ASN A N 1
ATOM 659 C CA . ASN A 1 89 ? -4.893 13.443 25.056 1.00 96.94 89 ASN A CA 1
ATOM 660 C C . ASN A 1 89 ? -4.687 14.162 23.715 1.00 96.94 89 ASN A C 1
ATOM 662 O O . ASN A 1 89 ? -4.051 15.213 23.692 1.00 96.94 89 ASN A O 1
ATOM 666 N N . MET A 1 90 ? -5.274 13.659 22.623 1.00 96.88 90 MET A N 1
ATOM 667 C CA . MET A 1 90 ? -5.205 14.329 21.320 1.00 96.88 90 MET A CA 1
ATOM 668 C C . MET A 1 90 ? -5.999 15.646 21.288 1.00 96.88 90 MET A C 1
ATOM 670 O O . MET A 1 90 ? -5.582 16.621 20.675 1.00 96.88 90 MET A O 1
ATOM 674 N N . ALA A 1 91 ? -7.138 15.729 21.975 1.00 96.69 91 ALA A N 1
ATOM 675 C CA . ALA A 1 91 ? -7.890 16.978 22.087 1.00 96.69 91 ALA A CA 1
ATOM 676 C C . ALA A 1 91 ? -7.093 18.050 22.859 1.00 96.69 91 ALA A C 1
ATOM 678 O O . ALA A 1 91 ? -7.067 19.216 22.454 1.00 96.69 91 ALA A O 1
ATOM 679 N N . ARG A 1 92 ? -6.384 17.645 23.923 1.00 97.06 92 ARG A N 1
ATOM 680 C CA . ARG A 1 92 ? -5.514 18.514 24.733 1.00 97.06 92 ARG A CA 1
ATOM 681 C C . ARG A 1 92 ? -4.327 19.059 23.956 1.00 97.06 92 ARG A C 1
ATOM 683 O O . ARG A 1 92 ? -4.078 20.259 24.018 1.00 97.06 92 ARG A O 1
ATOM 690 N N . THR A 1 93 ? -3.623 18.225 23.184 1.00 96.56 93 THR A N 1
ATOM 691 C CA . THR A 1 93 ? -2.504 18.696 22.339 1.00 96.56 93 THR A CA 1
ATOM 692 C C . THR A 1 93 ? -2.959 19.727 21.307 1.00 96.56 93 THR A C 1
ATOM 694 O O . THR A 1 93 ? -2.174 20.562 20.870 1.00 96.56 93 THR A O 1
ATOM 697 N N . ARG A 1 94 ? -4.251 19.721 20.966 1.00 94.94 94 ARG A N 1
ATOM 698 C CA . ARG A 1 94 ? -4.894 20.695 20.082 1.00 94.94 94 ARG A CA 1
ATOM 699 C C . ARG A 1 94 ? -5.544 21.877 20.810 1.00 94.94 94 ARG A C 1
ATOM 701 O O . ARG A 1 94 ? -6.270 22.655 20.182 1.00 94.94 94 ARG A O 1
ATOM 708 N N . GLY A 1 95 ? -5.310 22.024 22.113 1.00 96.12 95 GLY A N 1
ATOM 709 C CA . GLY A 1 95 ? -5.809 23.134 22.925 1.00 96.12 95 GLY A CA 1
ATOM 710 C C . GLY A 1 95 ? -7.333 23.183 23.029 1.00 96.12 95 GLY A C 1
ATOM 711 O O . GLY A 1 95 ? -7.909 24.270 23.032 1.00 96.12 95 GLY A O 1
ATOM 712 N N . MET A 1 96 ? -8.008 22.031 23.014 1.00 97.00 96 MET A N 1
ATOM 713 C CA . MET A 1 96 ? -9.432 21.973 23.344 1.00 97.00 96 MET A CA 1
ATOM 714 C C . MET A 1 96 ? -9.630 21.976 24.859 1.00 97.00 96 MET A C 1
ATOM 716 O O . MET A 1 96 ? -8.868 21.348 25.585 1.00 97.00 96 MET A O 1
ATOM 720 N N . ASP A 1 97 ? -10.693 22.641 25.309 1.00 97.44 97 ASP A N 1
ATOM 721 C CA . ASP A 1 97 ? -11.162 22.546 26.690 1.00 97.44 97 ASP A CA 1
ATOM 722 C C . ASP A 1 97 ? -11.535 21.097 27.053 1.00 97.44 97 ASP A C 1
ATOM 724 O O . ASP A 1 97 ? -12.230 20.413 26.292 1.00 97.44 97 ASP A O 1
ATOM 728 N N . ASP A 1 98 ? -11.090 20.648 28.227 1.00 97.38 98 ASP A N 1
ATOM 729 C CA . ASP A 1 98 ? -11.216 19.265 28.692 1.00 97.38 98 ASP A CA 1
ATOM 730 C C . ASP A 1 98 ? -12.681 18.836 28.863 1.00 97.38 98 ASP A C 1
ATOM 732 O O . ASP A 1 98 ? -13.055 17.726 28.470 1.00 97.38 98 ASP A O 1
ATOM 736 N N . LEU A 1 99 ? -13.532 19.706 29.420 1.00 97.75 99 LEU A N 1
ATOM 737 C CA . LEU A 1 99 ? -14.950 19.403 29.640 1.00 97.75 99 LEU A CA 1
ATOM 738 C C . LEU A 1 99 ? -15.694 19.304 28.306 1.00 97.75 99 LEU A C 1
ATOM 740 O O . LEU A 1 99 ? -16.454 18.356 28.076 1.00 97.75 99 LEU A O 1
ATOM 744 N N . LYS A 1 100 ? -15.442 20.247 27.393 1.00 97.62 100 LYS A N 1
ATOM 745 C CA . LYS A 1 100 ? -16.010 20.231 26.040 1.00 97.62 100 LYS A CA 1
ATOM 746 C C . LYS A 1 100 ? -15.543 19.010 25.246 1.00 97.62 100 LYS A C 1
ATOM 748 O O . LYS A 1 100 ? -16.355 18.403 24.541 1.00 97.62 100 LYS A O 1
ATOM 753 N N . ALA A 1 101 ? -14.266 18.641 25.352 1.00 98.00 101 ALA A N 1
ATOM 754 C CA . ALA A 1 101 ? -13.708 17.463 24.698 1.00 98.00 101 ALA A CA 1
ATOM 755 C C . ALA A 1 101 ? -14.380 16.179 25.200 1.00 98.00 101 ALA A C 1
ATOM 757 O O . ALA A 1 101 ? -14.896 15.425 24.378 1.00 98.00 101 ALA A O 1
ATOM 758 N N . ARG A 1 102 ? -14.478 15.977 26.523 1.00 98.31 102 ARG A N 1
ATOM 759 C CA . ARG A 1 102 ? -15.146 14.806 27.124 1.00 98.31 102 ARG A CA 1
ATOM 760 C C . ARG A 1 102 ? -16.589 14.645 26.644 1.00 98.31 102 ARG A C 1
ATOM 762 O O . ARG A 1 102 ? -16.914 13.608 26.081 1.00 98.31 102 ARG A O 1
ATOM 769 N N . ARG A 1 103 ? -17.413 15.699 26.732 1.00 98.19 103 ARG A N 1
ATOM 770 C CA . ARG A 1 103 ? -18.813 15.676 26.246 1.00 98.19 103 ARG A CA 1
ATOM 771 C C . ARG A 1 103 ? -18.932 15.409 24.743 1.00 98.19 103 ARG A C 1
ATOM 773 O O . ARG A 1 103 ? -19.957 14.935 24.259 1.00 98.19 103 ARG A O 1
ATOM 780 N N . THR A 1 104 ? -17.934 15.811 23.961 1.00 98.31 104 THR A N 1
ATOM 781 C CA . THR A 1 104 ? -17.914 15.564 22.512 1.00 98.31 104 THR A CA 1
ATOM 782 C C . THR A 1 104 ? -17.530 14.120 22.213 1.00 98.31 104 THR A C 1
ATOM 784 O O . THR A 1 104 ? -18.148 13.502 21.348 1.00 98.31 104 THR A O 1
ATOM 787 N N . ILE A 1 105 ? -16.553 13.585 22.950 1.00 98.31 105 ILE A N 1
ATOM 788 C CA . ILE A 1 105 ? -16.108 12.196 22.849 1.00 98.31 105 ILE A CA 1
ATOM 789 C C . ILE A 1 105 ? -17.239 11.249 23.238 1.00 98.31 105 ILE A C 1
ATOM 791 O O . ILE A 1 105 ? -17.569 10.379 22.442 1.00 98.31 105 ILE A O 1
ATOM 795 N N . GLU A 1 106 ? -17.866 11.467 24.392 1.00 98.31 106 GLU A N 1
ATOM 796 C CA . GLU A 1 106 ? -18.983 10.671 24.914 1.00 98.31 106 GLU A CA 1
ATOM 797 C C . GLU A 1 106 ? -20.133 10.579 23.900 1.00 98.31 106 GLU A C 1
ATOM 799 O O . GLU A 1 106 ? -20.434 9.497 23.400 1.00 98.31 106 GLU A O 1
ATOM 804 N N . ARG A 1 107 ? -20.678 11.727 23.467 1.00 98.44 107 ARG A N 1
ATOM 805 C CA . ARG A 1 107 ? -21.745 11.771 22.448 1.00 98.44 107 ARG A CA 1
ATOM 806 C C . ARG A 1 107 ? -21.337 11.106 21.134 1.00 98.44 107 ARG A C 1
ATOM 808 O O . ARG A 1 107 ? -22.162 10.483 20.469 1.00 98.44 107 ARG A O 1
ATOM 815 N N . GLY A 1 108 ? -20.076 11.267 20.729 1.00 98.38 108 GLY A N 1
ATOM 816 C CA . GLY A 1 108 ? -19.539 10.614 19.541 1.00 98.38 108 GLY A CA 1
ATOM 817 C C . GLY A 1 108 ? -19.521 9.095 19.699 1.00 98.38 108 GLY A C 1
ATOM 818 O O . GLY A 1 108 ? -20.048 8.392 18.842 1.00 98.38 108 GLY A O 1
ATOM 819 N N . LEU A 1 109 ? -18.967 8.587 20.802 1.00 98.50 109 LEU A N 1
ATOM 820 C CA . LEU A 1 109 ? -18.887 7.156 21.097 1.00 98.50 109 LEU A CA 1
ATOM 821 C C . LEU A 1 109 ? -20.275 6.518 21.173 1.00 98.50 109 LEU A C 1
ATOM 823 O O . LEU A 1 109 ? -20.490 5.495 20.526 1.00 98.50 109 LEU A O 1
ATOM 827 N N . GLU A 1 110 ? -21.223 7.132 21.882 1.00 98.19 110 GLU A N 1
ATOM 828 C CA . GLU A 1 110 ? -22.612 6.662 21.954 1.00 98.19 110 GLU A CA 1
ATOM 829 C C . GLU A 1 110 ? -23.262 6.586 20.571 1.00 98.19 110 GLU A C 1
ATOM 831 O O . GLU A 1 110 ? -23.812 5.549 20.186 1.00 98.19 110 GLU A O 1
ATOM 836 N N . ARG A 1 111 ? -23.133 7.657 19.772 1.00 98.38 111 ARG A N 1
ATOM 837 C CA . ARG A 1 111 ? -23.643 7.678 18.398 1.00 98.38 111 ARG A CA 1
ATOM 838 C C . ARG A 1 111 ? -23.027 6.559 17.569 1.00 98.38 111 ARG A C 1
ATOM 840 O O . ARG A 1 111 ? -23.750 5.881 16.846 1.00 98.38 111 ARG A O 1
ATOM 847 N N . GLY A 1 112 ? -21.722 6.346 17.687 1.00 97.69 112 GLY A N 1
ATOM 848 C CA . GLY A 1 112 ? -21.029 5.296 16.956 1.00 97.69 112 GLY A CA 1
ATOM 849 C C . GLY A 1 112 ? -21.459 3.885 17.365 1.00 97.69 112 GLY A C 1
ATOM 850 O O . GLY A 1 112 ? -21.728 3.038 16.518 1.00 97.69 112 GLY A O 1
ATOM 851 N N . LYS A 1 113 ? -21.598 3.629 18.670 1.00 98.31 113 LYS A N 1
ATOM 852 C CA . LYS A 1 113 ? -22.064 2.332 19.188 1.00 98.31 113 LYS A CA 1
ATOM 853 C C . LYS A 1 113 ? -23.450 1.963 18.655 1.00 98.31 113 LYS A C 1
ATOM 855 O O . LYS A 1 113 ? -23.706 0.786 18.428 1.00 98.31 113 LYS A O 1
ATOM 860 N N . SER A 1 114 ? -24.316 2.953 18.411 1.00 97.88 114 SER A N 1
ATOM 861 C CA . SER A 1 114 ? -25.638 2.733 17.803 1.00 97.88 114 SER A CA 1
ATOM 862 C C . SER A 1 114 ? -25.589 2.307 16.326 1.00 97.88 114 SER A C 1
ATOM 864 O O . SER A 1 114 ? -26.576 1.796 15.803 1.00 97.88 114 SER A O 1
ATOM 866 N N . THR A 1 115 ? -24.444 2.471 15.651 1.00 97.25 115 THR A N 1
ATOM 867 C CA . THR A 1 115 ? -24.215 2.043 14.261 1.00 97.25 115 THR A CA 1
ATOM 868 C C . THR A 1 115 ? -22.940 1.196 14.130 1.00 97.25 115 THR A C 1
ATOM 870 O O . THR A 1 115 ? -21.971 1.637 13.500 1.00 97.25 115 THR A O 1
ATOM 873 N N . PRO A 1 116 ? -22.904 -0.024 14.705 1.00 97.00 116 PRO A N 1
ATOM 874 C CA . PRO A 1 116 ? -21.719 -0.877 14.690 1.00 97.00 116 PRO A CA 1
ATOM 875 C C . PRO A 1 116 ? -21.173 -1.094 13.277 1.00 97.00 116 PRO A C 1
ATOM 877 O O . PRO A 1 116 ? -21.913 -1.436 12.352 1.00 97.00 116 PRO A O 1
ATOM 880 N N . ARG A 1 117 ? -19.856 -0.941 13.105 1.00 94.69 117 ARG A N 1
ATOM 881 C CA . ARG A 1 117 ? -19.167 -1.240 11.844 1.00 94.69 117 ARG A CA 1
ATOM 882 C C . ARG A 1 117 ? -17.930 -2.084 12.119 1.00 94.69 117 ARG A C 1
ATOM 884 O O . ARG A 1 117 ? -16.913 -1.563 12.569 1.00 94.69 117 ARG A O 1
ATOM 891 N N . GLY A 1 118 ? -18.038 -3.378 11.836 1.00 91.94 118 GLY A N 1
ATOM 892 C CA . GLY A 1 118 ? -16.934 -4.324 11.983 1.00 91.94 118 GLY A CA 1
ATOM 893 C C . GLY A 1 118 ? -15.908 -4.223 10.862 1.00 91.94 118 GLY A C 1
ATOM 894 O O . GLY A 1 118 ? -16.079 -3.472 9.891 1.00 91.94 118 GLY A O 1
ATOM 895 N N . ALA A 1 119 ? -14.850 -5.025 10.982 1.00 87.56 119 ALA A N 1
ATOM 896 C CA . ALA A 1 119 ? -13.926 -5.249 9.887 1.00 87.56 119 ALA A CA 1
ATOM 897 C C . ALA A 1 119 ? -14.712 -5.657 8.632 1.00 87.56 119 ALA A C 1
ATOM 899 O O . ALA A 1 119 ? -15.607 -6.504 8.718 1.00 87.56 119 ALA A O 1
ATOM 900 N N . PRO A 1 120 ? -14.405 -5.077 7.453 1.00 82.69 120 PRO A N 1
ATOM 901 C CA . PRO A 1 120 ? -15.019 -5.537 6.220 1.00 82.69 120 PRO A CA 1
ATOM 902 C C . PRO A 1 120 ? -14.772 -7.037 6.114 1.00 82.69 120 PRO A C 1
ATOM 904 O O . PRO A 1 120 ? -13.642 -7.485 6.336 1.00 82.69 120 PRO A O 1
ATOM 907 N N . ASN A 1 121 ? -15.832 -7.795 5.823 1.00 72.81 121 ASN A N 1
ATOM 908 C CA . ASN A 1 121 ? -15.766 -9.245 5.748 1.00 72.81 121 ASN A CA 1
ATOM 909 C C . ASN A 1 121 ? -14.804 -9.602 4.612 1.00 72.81 121 ASN A C 1
ATOM 911 O O . ASN A 1 121 ? -15.159 -9.560 3.434 1.00 72.81 121 ASN A O 1
ATOM 915 N N . ARG A 1 122 ? -13.534 -9.832 4.956 1.00 64.81 122 ARG A N 1
ATOM 916 C CA . ARG A 1 122 ? -12.532 -10.217 3.972 1.00 64.81 122 ARG A CA 1
ATOM 917 C C . ARG A 1 122 ? -12.952 -11.604 3.520 1.00 64.81 122 ARG A C 1
ATOM 919 O O . ARG A 1 122 ? -13.054 -12.466 4.397 1.00 64.81 122 ARG A O 1
ATOM 926 N N . PRO A 1 123 ? -13.212 -11.828 2.220 1.00 60.31 123 PRO A N 1
ATOM 927 C CA . PRO A 1 123 ? -13.546 -13.158 1.748 1.00 60.31 123 PRO A CA 1
ATOM 928 C C . PRO A 1 123 ? -12.448 -14.091 2.247 1.00 60.31 123 PRO A C 1
ATOM 930 O O . PRO A 1 123 ? -11.266 -13.912 1.937 1.00 60.31 123 PRO A O 1
ATOM 933 N N . ARG A 1 124 ? -12.822 -15.013 3.137 1.00 61.97 124 ARG A N 1
ATOM 934 C CA . ARG A 1 124 ? -11.911 -16.053 3.588 1.00 61.97 124 ARG A CA 1
ATOM 935 C C . ARG A 1 124 ? -11.700 -16.928 2.367 1.00 61.97 124 ARG A C 1
ATOM 937 O O . ARG A 1 124 ? -12.613 -17.599 1.908 1.00 61.97 124 ARG A O 1
ATOM 944 N N . ILE A 1 125 ? -10.513 -16.822 1.795 1.00 66.81 125 ILE A N 1
ATOM 945 C CA . ILE A 1 125 ? -10.092 -17.650 0.677 1.00 66.81 125 ILE A CA 1
ATOM 946 C C . ILE A 1 125 ? -9.816 -19.030 1.274 1.00 66.81 125 ILE A C 1
ATOM 948 O O . ILE A 1 125 ? -8.752 -19.249 1.856 1.00 66.81 125 ILE A O 1
ATOM 952 N N . TYR A 1 126 ? -10.814 -19.912 1.227 1.00 70.69 126 TYR A N 1
ATOM 953 C CA . TYR A 1 126 ? -10.721 -21.261 1.787 1.00 70.69 126 TYR A CA 1
ATOM 954 C C . TYR A 1 126 ? -10.062 -22.219 0.800 1.00 70.69 126 TYR A C 1
ATOM 956 O O . TYR A 1 126 ? -9.304 -23.099 1.207 1.00 70.69 126 TYR A O 1
ATOM 964 N N . ALA A 1 127 ? -10.300 -22.010 -0.496 1.00 79.50 127 ALA A N 1
ATOM 965 C CA . ALA A 1 127 ? -9.733 -22.819 -1.557 1.00 79.50 127 ALA A CA 1
ATOM 966 C C . ALA A 1 127 ? -8.844 -22.002 -2.505 1.00 79.50 127 ALA A C 1
ATOM 968 O O . ALA A 1 127 ? -8.998 -20.794 -2.704 1.00 79.50 127 ALA A O 1
ATOM 969 N N . ARG A 1 128 ? -7.908 -22.701 -3.157 1.00 79.50 128 ARG A N 1
ATOM 970 C CA . ARG A 1 128 ? -7.060 -22.138 -4.221 1.00 79.50 128 ARG A CA 1
ATOM 971 C C . ARG A 1 128 ? -7.896 -21.588 -5.387 1.00 79.50 128 ARG A C 1
ATOM 973 O O . ARG A 1 128 ? -7.489 -20.614 -6.023 1.00 79.50 128 ARG A O 1
ATOM 980 N N . SER A 1 129 ? -9.049 -22.201 -5.661 1.00 81.19 129 SER A N 1
ATOM 981 C CA . SER A 1 129 ? -10.021 -21.745 -6.662 1.00 81.19 129 SER A CA 1
ATOM 982 C C . SER A 1 129 ? -10.538 -20.345 -6.343 1.00 81.19 129 SER A C 1
ATOM 984 O O . SER A 1 129 ? -10.499 -19.482 -7.214 1.00 81.19 129 SER A O 1
ATOM 986 N N . ASP A 1 130 ? -10.906 -20.087 -5.088 1.00 74.88 130 ASP A N 1
ATOM 987 C CA . ASP A 1 130 ? -11.421 -18.788 -4.637 1.00 74.88 130 ASP A CA 1
ATOM 988 C C . ASP A 1 130 ? -10.344 -17.711 -4.754 1.00 74.88 130 ASP A C 1
ATOM 990 O O . ASP A 1 130 ? -10.605 -16.586 -5.175 1.00 74.88 130 ASP A O 1
ATOM 994 N N . ALA A 1 131 ? -9.099 -18.072 -4.433 1.00 77.31 131 ALA A N 1
ATOM 995 C CA . ALA A 1 131 ? -7.959 -17.180 -4.583 1.00 77.31 131 ALA A CA 1
ATOM 996 C C . ALA A 1 131 ? -7.738 -16.807 -6.047 1.00 77.31 131 ALA A C 1
ATOM 998 O O . ALA A 1 131 ? -7.489 -15.652 -6.373 1.00 77.31 131 ALA A O 1
ATOM 999 N N . THR A 1 132 ? -7.830 -17.801 -6.929 1.00 81.94 132 THR A N 1
ATOM 1000 C CA . THR A 1 132 ? -7.661 -17.616 -8.369 1.00 81.94 132 THR A CA 1
ATOM 1001 C C . THR A 1 132 ? -8.779 -16.742 -8.923 1.00 81.94 132 THR A C 1
ATOM 1003 O O . THR A 1 132 ? -8.488 -15.789 -9.640 1.00 81.94 132 THR A O 1
ATOM 1006 N N . ALA A 1 133 ? -10.029 -16.999 -8.528 1.00 81.62 133 ALA A N 1
ATOM 1007 C CA . ALA A 1 133 ? -11.177 -16.169 -8.876 1.00 81.62 133 ALA A CA 1
ATOM 1008 C C . ALA A 1 133 ? -10.995 -14.721 -8.389 1.00 81.62 133 ALA A C 1
ATOM 1010 O O . ALA A 1 133 ? -11.207 -13.786 -9.154 1.00 81.62 133 ALA A O 1
ATOM 1011 N N . ALA A 1 134 ? -10.503 -14.522 -7.162 1.00 79.62 134 ALA A N 1
ATOM 1012 C CA . ALA A 1 134 ? -10.213 -13.194 -6.626 1.00 79.62 134 ALA A CA 1
ATOM 1013 C C . ALA A 1 134 ? -9.101 -12.465 -7.402 1.00 79.62 134 ALA A C 1
ATOM 1015 O O . ALA A 1 134 ? -9.193 -11.260 -7.624 1.00 79.62 134 ALA A O 1
ATOM 1016 N N . VAL A 1 135 ? -8.059 -13.178 -7.843 1.00 83.81 135 VAL A N 1
ATOM 1017 C CA . VAL A 1 135 ? -6.982 -12.605 -8.667 1.00 83.81 135 VAL A CA 1
ATOM 1018 C C . VAL A 1 135 ? -7.471 -12.260 -10.082 1.00 83.81 135 VAL A C 1
ATOM 1020 O O . VAL A 1 135 ? -7.034 -11.256 -10.645 1.00 83.81 135 VAL A O 1
ATOM 1023 N N . VAL A 1 136 ? -8.382 -13.054 -10.654 1.00 84.75 136 VAL A N 1
ATOM 1024 C CA . VAL A 1 136 ? -9.029 -12.751 -11.944 1.00 84.75 136 VAL A CA 1
ATOM 1025 C C . VAL A 1 136 ? -9.922 -11.519 -11.816 1.00 84.75 136 VAL A C 1
ATOM 1027 O O . VAL A 1 136 ? -9.725 -10.566 -12.560 1.00 84.75 136 VAL A O 1
ATOM 1030 N N . ALA A 1 137 ? -10.801 -11.473 -10.812 1.00 82.50 137 ALA A N 1
ATOM 1031 C CA . ALA A 1 137 ? -11.645 -10.307 -10.549 1.00 82.50 137 ALA A CA 1
ATOM 1032 C C . ALA A 1 137 ? -10.812 -9.040 -10.277 1.00 82.50 137 ALA A C 1
ATOM 1034 O O . ALA A 1 137 ? -11.151 -7.946 -10.726 1.00 82.50 137 ALA A O 1
ATOM 1035 N N . TRP A 1 138 ? -9.681 -9.177 -9.573 1.00 86.00 138 TRP A N 1
ATOM 1036 C CA . TRP A 1 138 ? -8.719 -8.088 -9.407 1.00 86.00 138 TRP A CA 1
ATOM 1037 C C . TRP A 1 138 ? -8.175 -7.603 -10.755 1.00 86.00 138 TRP A C 1
ATOM 1039 O O . TRP A 1 138 ? -8.171 -6.399 -10.996 1.00 86.00 138 TRP A O 1
ATOM 1049 N N . TRP A 1 139 ? -7.757 -8.512 -11.639 1.00 88.44 139 TRP A N 1
ATOM 1050 C CA . TRP A 1 139 ? -7.240 -8.163 -12.964 1.00 88.44 139 TRP A CA 1
ATOM 1051 C C . TRP A 1 139 ? -8.294 -7.483 -13.837 1.00 88.44 139 TRP A C 1
ATOM 1053 O O . TRP A 1 139 ? -8.006 -6.479 -14.477 1.00 88.44 139 TRP A O 1
ATOM 1063 N N . GLU A 1 140 ? -9.533 -7.965 -13.807 1.00 85.19 140 GLU A N 1
ATOM 1064 C CA . GLU A 1 140 ? -10.658 -7.327 -14.496 1.00 85.19 140 GLU A CA 1
ATOM 1065 C C . GLU A 1 140 ? -10.913 -5.907 -13.963 1.00 85.19 140 GLU A C 1
ATOM 1067 O O . GLU A 1 140 ? -11.186 -4.987 -14.735 1.00 85.19 140 GLU A O 1
ATOM 1072 N N . SER A 1 141 ? -10.726 -5.683 -12.654 1.00 80.50 141 SER A N 1
ATOM 1073 C CA . SER A 1 141 ? -10.845 -4.351 -12.039 1.00 80.50 141 SER A CA 1
ATOM 1074 C C . SER A 1 141 ? -9.746 -3.365 -12.450 1.00 80.50 141 SER A C 1
ATOM 1076 O O . SER A 1 141 ? -9.923 -2.160 -12.273 1.00 80.50 141 SER A O 1
ATOM 1078 N N . VAL A 1 142 ? -8.631 -3.845 -13.020 1.00 82.38 142 VAL A N 1
ATOM 1079 C CA . VAL A 1 142 ? -7.570 -2.980 -13.564 1.00 82.38 142 VAL A CA 1
ATOM 1080 C C . VAL A 1 142 ? -8.081 -2.160 -14.758 1.00 82.38 142 VAL A C 1
ATOM 1082 O O . VAL A 1 142 ? -7.463 -1.152 -15.070 1.00 82.38 142 VAL A O 1
ATOM 1085 N N . ASN A 1 143 ? -9.222 -2.536 -15.356 1.00 70.75 143 ASN A N 1
ATOM 1086 C CA . ASN A 1 143 ? -10.003 -1.836 -16.383 1.00 70.75 143 ASN A CA 1
ATOM 1087 C C . ASN A 1 143 ? -9.171 -1.013 -17.389 1.00 70.75 143 ASN A C 1
ATOM 1089 O O . ASN A 1 143 ? -8.774 0.128 -17.145 1.00 70.75 143 ASN A O 1
ATOM 1093 N N . LEU A 1 144 ? -8.958 -1.586 -18.574 1.00 60.00 144 LEU A N 1
ATOM 1094 C CA . LEU A 1 144 ? -8.099 -1.052 -19.640 1.00 60.00 144 LEU A CA 1
ATOM 1095 C C . LEU A 1 144 ? -8.494 0.357 -20.144 1.00 60.00 144 LEU A C 1
ATOM 1097 O O . LEU A 1 144 ? -7.699 0.987 -20.835 1.00 60.00 144 LEU A O 1
ATOM 1101 N N . GLY A 1 145 ? -9.679 0.871 -19.788 1.00 55.12 145 GLY A N 1
ATOM 1102 C CA . GLY A 1 145 ? -10.179 2.183 -20.218 1.00 55.12 145 GLY A CA 1
ATOM 1103 C C . GLY A 1 145 ? -9.521 3.409 -19.566 1.00 55.12 145 GLY A C 1
ATOM 1104 O O . GLY A 1 145 ? -9.616 4.497 -20.125 1.00 55.12 145 GLY A O 1
ATOM 1105 N N . GLU A 1 146 ? -8.835 3.269 -18.423 1.00 62.12 146 GLU A N 1
ATOM 1106 C CA . GLU A 1 146 ? -8.247 4.415 -17.690 1.00 62.12 146 GLU A CA 1
ATOM 1107 C C . GLU A 1 146 ? -6.744 4.639 -17.954 1.00 62.12 146 GLU A C 1
ATOM 1109 O O . GLU A 1 146 ? -6.157 5.615 -17.487 1.00 62.12 146 GLU A O 1
ATOM 1114 N N . TRP A 1 147 ? -6.089 3.769 -18.724 1.00 68.62 147 TRP A N 1
ATOM 1115 C CA . TRP A 1 147 ? -4.630 3.763 -18.867 1.00 68.62 147 TRP A CA 1
ATOM 1116 C C . TRP A 1 147 ? -4.150 4.539 -20.104 1.00 68.62 147 TRP A C 1
ATOM 1118 O O . TRP A 1 147 ? -3.472 3.995 -20.972 1.00 68.62 147 TRP A O 1
ATOM 1128 N N . THR A 1 148 ? -4.479 5.828 -20.202 1.00 59.25 148 THR A N 1
ATOM 1129 C CA . THR A 1 148 ? -4.112 6.672 -21.363 1.00 59.25 148 THR A CA 1
ATOM 1130 C C . THR A 1 148 ? -2.712 7.297 -21.274 1.00 59.25 148 THR A C 1
ATOM 1132 O O . THR A 1 148 ? -2.237 7.909 -22.231 1.00 59.25 148 THR A O 1
ATOM 1135 N N . ALA A 1 149 ? -2.004 7.136 -20.152 1.00 61.78 149 ALA A N 1
ATOM 1136 C CA . ALA A 1 149 ? -0.673 7.712 -19.960 1.00 61.78 149 ALA A CA 1
ATOM 1137 C C . ALA A 1 149 ? 0.422 6.983 -20.764 1.00 61.78 149 ALA A C 1
ATOM 1139 O O . ALA A 1 149 ? 0.368 5.776 -20.969 1.00 61.78 149 ALA A O 1
ATOM 1140 N N . ARG A 1 150 ? 1.495 7.693 -21.144 1.00 55.72 150 ARG A N 1
ATOM 1141 C CA . ARG A 1 150 ? 2.652 7.166 -21.906 1.00 55.72 150 ARG A CA 1
ATOM 1142 C C . ARG A 1 150 ? 3.361 5.964 -21.254 1.00 55.72 150 ARG A C 1
ATOM 1144 O O . ARG A 1 150 ? 4.019 5.200 -21.954 1.00 55.72 150 ARG A O 1
ATOM 1151 N N . THR A 1 151 ? 3.273 5.804 -19.932 1.00 72.44 151 THR A N 1
ATOM 1152 C CA . THR A 1 151 ? 3.868 4.672 -19.191 1.00 72.44 151 THR A CA 1
ATOM 1153 C C . THR A 1 151 ? 2.898 3.518 -18.951 1.00 72.44 151 THR A C 1
ATOM 1155 O O . THR A 1 151 ? 3.313 2.509 -18.382 1.00 72.44 151 THR A O 1
ATOM 1158 N N . SER A 1 152 ? 1.652 3.627 -19.425 1.00 79.19 152 SER A N 1
ATOM 1159 C CA . SER A 1 152 ? 0.587 2.640 -19.221 1.00 79.19 152 SER A CA 1
ATOM 1160 C C . SER A 1 152 ? 1.014 1.224 -19.570 1.00 79.19 152 SER A C 1
ATOM 1162 O O . SER A 1 152 ? 0.792 0.316 -18.783 1.00 79.19 152 SER A O 1
ATOM 1164 N N . ALA A 1 153 ? 1.700 1.027 -20.698 1.00 86.25 153 ALA A N 1
ATOM 1165 C CA . ALA A 1 153 ? 2.145 -0.297 -21.120 1.00 86.25 153 ALA A CA 1
ATOM 1166 C C . ALA A 1 153 ? 3.132 -0.932 -20.124 1.00 86.25 153 ALA A C 1
ATOM 1168 O O . ALA A 1 153 ? 3.025 -2.118 -19.819 1.00 86.25 153 ALA A O 1
ATOM 1169 N N . THR A 1 154 ? 4.079 -0.157 -19.586 1.00 91.12 154 THR A N 1
ATOM 1170 C CA . THR A 1 154 ? 5.022 -0.650 -18.570 1.00 91.12 154 THR A CA 1
ATOM 1171 C C . THR A 1 154 ? 4.308 -0.919 -17.252 1.00 91.12 154 THR A C 1
ATOM 1173 O O . THR A 1 154 ? 4.545 -1.953 -16.635 1.00 91.12 154 THR A O 1
ATOM 1176 N N . ASP A 1 155 ? 3.419 -0.021 -16.834 1.00 91.38 155 ASP A N 1
ATOM 1177 C CA . ASP A 1 155 ? 2.680 -0.152 -15.579 1.00 91.38 155 ASP A CA 1
ATOM 1178 C C . ASP A 1 155 ? 1.729 -1.369 -15.624 1.00 91.38 155 ASP A C 1
ATOM 1180 O O . ASP A 1 155 ? 1.712 -2.178 -14.695 1.00 91.38 155 ASP A O 1
ATOM 1184 N N . LEU A 1 156 ? 1.049 -1.591 -16.754 1.00 90.44 156 LEU A N 1
ATOM 1185 C CA . LEU A 1 156 ? 0.234 -2.781 -17.023 1.00 90.44 156 LEU A CA 1
ATOM 1186 C C . LEU A 1 156 ? 1.069 -4.064 -17.051 1.00 90.44 156 LEU A C 1
ATOM 1188 O O . LEU A 1 156 ? 0.636 -5.076 -16.507 1.00 90.44 156 LEU A O 1
ATOM 1192 N N . ARG A 1 157 ? 2.276 -4.042 -17.633 1.00 92.62 157 ARG A N 1
ATOM 1193 C CA . ARG A 1 157 ? 3.201 -5.190 -17.584 1.00 92.62 157 ARG A CA 1
ATOM 1194 C C . ARG A 1 157 ? 3.610 -5.520 -16.154 1.00 92.62 157 ARG A C 1
ATOM 1196 O O . ARG A 1 157 ? 3.612 -6.687 -15.778 1.00 92.62 157 ARG A O 1
ATOM 1203 N N . VAL A 1 158 ? 3.906 -4.507 -15.338 1.00 95.00 158 VAL A N 1
ATOM 1204 C CA . VAL A 1 158 ? 4.212 -4.702 -13.914 1.00 95.00 158 VAL A CA 1
ATOM 1205 C C . VAL A 1 158 ? 3.016 -5.321 -13.185 1.00 95.00 158 VAL A C 1
ATOM 1207 O O . VAL A 1 158 ? 3.191 -6.311 -12.474 1.00 95.00 158 VAL A O 1
ATOM 1210 N N . LEU A 1 159 ? 1.798 -4.810 -13.400 1.00 93.62 159 LEU A N 1
ATOM 1211 C CA . LEU A 1 159 ? 0.575 -5.403 -12.844 1.00 93.62 159 LEU A CA 1
ATOM 1212 C C . LEU A 1 159 ? 0.342 -6.840 -13.334 1.00 93.62 159 LEU A C 1
ATOM 1214 O O . LEU A 1 159 ? -0.061 -7.691 -12.542 1.00 93.62 159 LEU A O 1
ATOM 1218 N N . ALA A 1 160 ? 0.644 -7.142 -14.598 1.00 92.44 160 ALA A N 1
ATOM 1219 C CA . ALA A 1 160 ? 0.585 -8.500 -15.132 1.00 92.44 160 ALA A CA 1
ATOM 1220 C C . ALA A 1 160 ? 1.598 -9.423 -14.434 1.00 92.44 160 ALA A C 1
ATOM 1222 O O . ALA A 1 160 ? 1.248 -10.545 -14.07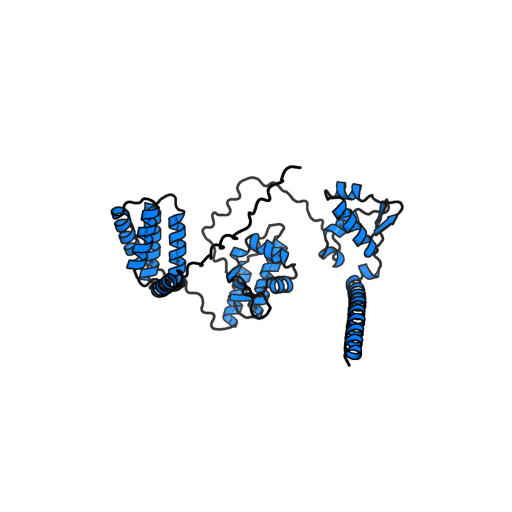7 1.00 92.44 160 ALA A O 1
ATOM 1223 N N . GLY A 1 161 ? 2.813 -8.947 -14.144 1.00 95.12 161 GLY A N 1
ATOM 1224 C CA . GLY A 1 161 ? 3.790 -9.691 -13.341 1.00 95.12 161 GLY A CA 1
ATOM 1225 C C . GLY A 1 161 ? 3.256 -10.033 -11.946 1.00 95.12 161 GLY A C 1
ATOM 1226 O O . GLY A 1 161 ? 3.320 -11.187 -11.519 1.00 95.12 161 GLY A O 1
ATOM 1227 N N . PHE A 1 162 ? 2.633 -9.066 -11.261 1.00 95.88 162 PHE A N 1
ATOM 1228 C CA . PHE A 1 162 ? 1.938 -9.323 -9.993 1.00 95.88 162 PHE A CA 1
ATOM 1229 C C . PHE A 1 162 ? 0.804 -10.351 -10.152 1.00 95.88 162 PHE A C 1
ATOM 1231 O O . PHE A 1 162 ? 0.687 -11.258 -9.324 1.00 95.88 162 PHE A O 1
ATOM 1238 N N . ASN A 1 163 ? 0.003 -10.252 -11.220 1.00 94.19 163 ASN A N 1
ATOM 1239 C CA . ASN A 1 163 ? -1.069 -11.201 -11.526 1.00 94.19 163 ASN A CA 1
ATOM 1240 C C . ASN A 1 163 ? -0.546 -12.633 -11.669 1.00 94.19 163 ASN A C 1
ATOM 1242 O O . ASN A 1 163 ? -1.070 -13.554 -11.045 1.00 94.19 163 ASN A O 1
ATOM 1246 N N . LEU A 1 164 ? 0.493 -12.817 -12.486 1.00 91.56 164 LEU A N 1
ATOM 1247 C CA . LEU A 1 164 ? 1.058 -14.123 -12.805 1.00 91.56 164 LEU A CA 1
ATOM 1248 C C . LEU A 1 164 ? 1.593 -14.815 -11.551 1.00 91.56 164 LEU A C 1
ATOM 1250 O O . LEU A 1 164 ? 1.282 -15.987 -11.323 1.00 91.56 164 LEU A O 1
ATOM 1254 N N . ILE A 1 165 ? 2.324 -14.084 -10.703 1.00 94.75 165 ILE A N 1
ATOM 1255 C CA . ILE A 1 165 ? 2.826 -14.609 -9.428 1.00 94.75 165 ILE A CA 1
ATOM 1256 C C . ILE A 1 165 ? 1.656 -15.007 -8.519 1.00 94.75 165 ILE A C 1
ATOM 1258 O O . ILE A 1 165 ? 1.621 -16.132 -8.010 1.00 94.75 165 ILE A O 1
ATOM 1262 N N . ALA A 1 166 ? 0.671 -14.122 -8.351 1.00 92.94 166 ALA A N 1
ATOM 1263 C CA . ALA A 1 166 ? -0.493 -14.366 -7.503 1.00 92.94 166 ALA A CA 1
ATOM 1264 C C . ALA A 1 166 ? -1.307 -15.590 -7.954 1.00 92.94 166 ALA A C 1
ATOM 1266 O O . ALA A 1 166 ? -1.693 -16.416 -7.123 1.00 92.94 166 ALA A O 1
ATOM 1267 N N . ARG A 1 167 ? -1.525 -15.752 -9.268 1.00 88.62 167 ARG A N 1
ATOM 1268 C CA . ARG A 1 167 ? -2.215 -16.916 -9.856 1.00 88.62 167 ARG A CA 1
ATOM 1269 C C . ARG A 1 167 ? -1.420 -18.201 -9.674 1.00 88.62 167 ARG A C 1
ATOM 1271 O O . ARG A 1 167 ? -1.993 -19.209 -9.264 1.00 88.62 167 ARG A O 1
ATOM 1278 N N . ARG A 1 168 ? -0.106 -18.172 -9.929 1.00 90.50 168 ARG A N 1
ATOM 1279 C CA . ARG A 1 168 ? 0.783 -19.334 -9.754 1.00 90.50 168 ARG A CA 1
ATOM 1280 C C . ARG A 1 168 ? 0.705 -19.854 -8.317 1.00 90.50 168 ARG A C 1
ATOM 1282 O O . ARG A 1 168 ? 0.487 -21.048 -8.108 1.00 90.50 168 ARG A O 1
ATOM 1289 N N . LEU A 1 169 ? 0.791 -18.943 -7.346 1.00 89.31 169 LEU A N 1
ATOM 1290 C CA . LEU A 1 169 ? 0.712 -19.249 -5.915 1.00 89.31 169 LEU A CA 1
ATOM 1291 C C . LEU A 1 169 ? -0.716 -19.518 -5.419 1.00 89.31 169 LEU A C 1
ATOM 1293 O O . LEU A 1 169 ? -0.885 -20.106 -4.353 1.00 89.31 169 LEU A O 1
ATOM 1297 N N . GLY A 1 170 ? -1.737 -19.091 -6.167 1.00 87.56 170 GLY A N 1
ATOM 1298 C CA . GLY A 1 170 ? -3.135 -19.161 -5.753 1.00 87.56 170 GLY A CA 1
ATOM 1299 C C . GLY A 1 170 ? -3.398 -18.357 -4.483 1.00 87.56 170 GLY A C 1
ATOM 1300 O O . GLY A 1 170 ? -4.016 -18.869 -3.552 1.00 87.56 170 GLY A O 1
ATOM 1301 N N . ARG A 1 171 ? -2.864 -17.130 -4.400 1.00 89.88 171 ARG A N 1
ATOM 1302 C CA . ARG A 1 171 ? -3.029 -16.229 -3.248 1.00 89.88 171 ARG A CA 1
ATOM 1303 C C . ARG A 1 171 ? -3.041 -14.767 -3.699 1.00 89.88 171 ARG A C 1
ATOM 1305 O O . ARG A 1 171 ? -2.174 -14.352 -4.455 1.00 89.88 171 ARG A O 1
ATOM 1312 N N . VAL A 1 172 ? -3.960 -13.964 -3.155 1.00 89.56 172 VAL A N 1
ATOM 1313 C CA . VAL A 1 172 ? -3.972 -12.491 -3.332 1.00 89.56 172 VAL A CA 1
ATOM 1314 C C . VAL A 1 172 ? -2.922 -11.782 -2.473 1.00 89.56 172 VAL A C 1
ATOM 1316 O O . VAL A 1 172 ? -2.516 -10.664 -2.775 1.00 89.56 172 VAL A O 1
ATOM 1319 N N . ARG A 1 173 ? -2.482 -12.442 -1.396 1.00 92.69 173 ARG A N 1
ATOM 1320 C CA . ARG A 1 173 ? -1.392 -12.010 -0.523 1.00 92.69 173 ARG A CA 1
ATOM 1321 C C . ARG A 1 173 ? -0.236 -12.983 -0.671 1.00 92.69 173 ARG A C 1
ATOM 1323 O O . ARG A 1 173 ? -0.398 -14.174 -0.399 1.00 92.69 173 ARG A O 1
ATOM 1330 N N . PHE A 1 174 ? 0.910 -12.493 -1.112 1.00 92.81 174 PHE A N 1
ATOM 1331 C CA . PHE A 1 174 ? 2.044 -13.341 -1.453 1.00 92.81 174 PHE A CA 1
ATOM 1332 C C . PHE A 1 174 ? 3.371 -12.635 -1.234 1.00 92.81 174 PHE A C 1
ATOM 1334 O O . PHE A 1 174 ? 3.445 -11.415 -1.119 1.00 92.81 174 PHE A O 1
ATOM 1341 N N . THR A 1 175 ? 4.432 -13.429 -1.198 1.00 93.56 175 THR A N 1
ATOM 1342 C CA . THR A 1 175 ? 5.794 -12.935 -1.064 1.00 93.56 175 THR A CA 1
ATOM 1343 C C . THR A 1 175 ? 6.487 -13.011 -2.418 1.00 93.56 175 THR A C 1
ATOM 1345 O O . THR A 1 175 ? 6.483 -14.065 -3.047 1.00 93.56 175 THR A O 1
ATOM 1348 N N . ALA A 1 176 ? 7.077 -11.902 -2.860 1.00 94.06 176 ALA A N 1
ATOM 1349 C CA . ALA A 1 176 ? 7.876 -11.835 -4.081 1.00 94.06 176 ALA A CA 1
ATOM 1350 C C . ALA A 1 176 ? 8.956 -10.754 -3.962 1.00 94.06 176 ALA A C 1
ATOM 1352 O O . ALA A 1 176 ? 8.762 -9.717 -3.316 1.00 94.06 176 ALA A O 1
ATOM 1353 N N . SER A 1 177 ? 10.108 -10.976 -4.591 1.00 94.50 177 SER A N 1
ATOM 1354 C CA . SER A 1 177 ? 11.125 -9.932 -4.729 1.00 94.50 177 SER A CA 1
ATOM 1355 C C . SER A 1 177 ? 10.778 -8.995 -5.893 1.00 94.50 177 SER A C 1
ATOM 1357 O O . SER A 1 177 ? 10.108 -9.390 -6.848 1.00 94.50 177 SER A O 1
ATOM 1359 N N . TYR A 1 178 ? 11.277 -7.756 -5.859 1.00 94.88 178 TYR A N 1
ATOM 1360 C CA . TYR A 1 178 ? 11.158 -6.831 -6.996 1.00 94.88 178 TYR A CA 1
ATOM 1361 C C . TYR A 1 178 ? 11.744 -7.422 -8.286 1.00 94.88 178 TYR A C 1
ATOM 1363 O O . TYR A 1 178 ? 11.244 -7.156 -9.374 1.00 94.88 178 TYR A O 1
ATOM 1371 N N . ARG A 1 179 ? 12.794 -8.244 -8.158 1.00 94.56 179 ARG A N 1
ATOM 1372 C CA . ARG A 1 179 ? 13.416 -8.951 -9.277 1.00 94.56 179 ARG A CA 1
ATOM 1373 C C . ARG A 1 179 ? 12.479 -9.977 -9.896 1.00 94.56 179 ARG A C 1
ATOM 1375 O O . ARG A 1 179 ? 12.317 -9.963 -11.106 1.00 94.56 179 ARG A O 1
ATOM 1382 N N . GLN A 1 180 ? 11.843 -10.805 -9.075 1.00 94.69 180 GLN A N 1
ATOM 1383 C CA . GLN A 1 180 ? 10.890 -11.804 -9.548 1.00 94.69 180 GLN A CA 1
ATOM 1384 C C . GLN A 1 180 ? 9.704 -11.149 -10.265 1.00 94.69 180 GLN A C 1
ATOM 1386 O O . GLN A 1 180 ? 9.318 -11.588 -11.341 1.00 94.69 180 GLN A O 1
ATOM 1391 N N . ILE A 1 181 ? 9.181 -10.047 -9.711 1.00 96.88 181 ILE A N 1
ATOM 1392 C CA . ILE A 1 181 ? 8.122 -9.257 -10.358 1.00 96.88 181 ILE A CA 1
ATOM 1393 C C . ILE A 1 181 ? 8.601 -8.724 -11.710 1.00 96.88 181 ILE A C 1
ATOM 1395 O O . ILE A 1 181 ? 7.871 -8.814 -12.689 1.00 96.88 181 ILE A O 1
ATOM 1399 N N . ALA A 1 182 ? 9.821 -8.188 -11.777 1.00 95.12 182 ALA A N 1
ATOM 1400 C CA . ALA A 1 182 ? 10.397 -7.666 -13.012 1.00 95.12 182 ALA A CA 1
ATOM 1401 C C . ALA A 1 182 ? 10.579 -8.759 -14.082 1.00 95.12 182 ALA A C 1
ATOM 1403 O O . ALA A 1 182 ? 10.270 -8.521 -15.248 1.00 95.12 182 ALA A O 1
ATOM 1404 N N . GLU A 1 183 ? 11.041 -9.948 -13.682 1.00 94.12 183 GLU A N 1
ATOM 1405 C CA . GLU A 1 183 ? 11.213 -11.114 -14.556 1.00 94.12 183 GLU A CA 1
ATOM 1406 C C . GLU A 1 183 ? 9.866 -11.604 -15.109 1.00 94.12 183 GLU A C 1
ATOM 1408 O O . GLU A 1 183 ? 9.724 -11.696 -16.327 1.00 94.12 183 GLU A O 1
ATOM 1413 N N . ASP A 1 184 ? 8.859 -11.818 -14.253 1.00 94.50 184 ASP A N 1
ATOM 1414 C CA . ASP A 1 184 ? 7.517 -12.244 -14.686 1.00 94.50 184 ASP A CA 1
ATOM 1415 C C . ASP A 1 184 ? 6.789 -11.147 -15.504 1.00 94.50 184 ASP A C 1
ATOM 1417 O O . ASP A 1 184 ? 5.976 -11.457 -16.371 1.00 94.50 184 ASP A O 1
ATOM 1421 N N . ALA A 1 185 ? 7.096 -9.864 -15.279 1.00 93.69 185 ALA A N 1
ATOM 1422 C CA . ALA A 1 185 ? 6.555 -8.736 -16.047 1.00 93.69 185 ALA A CA 1
ATOM 1423 C C . ALA A 1 185 ? 7.305 -8.448 -17.365 1.00 93.69 185 ALA A C 1
ATOM 1425 O O . ALA A 1 185 ? 6.843 -7.634 -18.168 1.00 93.69 185 ALA A O 1
ATOM 1426 N N . GLY A 1 186 ? 8.483 -9.042 -17.584 1.00 91.75 186 GLY A N 1
ATOM 1427 C CA . GLY A 1 186 ? 9.337 -8.724 -18.733 1.00 91.75 186 GLY A CA 1
ATOM 1428 C C . GLY A 1 186 ? 9.856 -7.277 -18.743 1.00 91.75 186 GLY A C 1
ATOM 1429 O O . GLY A 1 186 ? 9.991 -6.670 -19.808 1.00 91.75 186 GLY A O 1
ATOM 1430 N N . VAL A 1 187 ? 10.130 -6.697 -17.569 1.00 95.06 187 VAL A N 1
ATOM 1431 C CA . VAL A 1 187 ? 10.653 -5.325 -17.408 1.00 95.06 187 VAL A CA 1
ATOM 1432 C C . VAL A 1 187 ? 11.894 -5.300 -16.507 1.00 95.06 187 VAL A C 1
ATOM 1434 O O . VAL A 1 187 ? 12.320 -6.317 -15.969 1.00 95.06 187 VAL A O 1
ATOM 1437 N N . SER A 1 188 ? 12.526 -4.135 -16.337 1.00 94.94 188 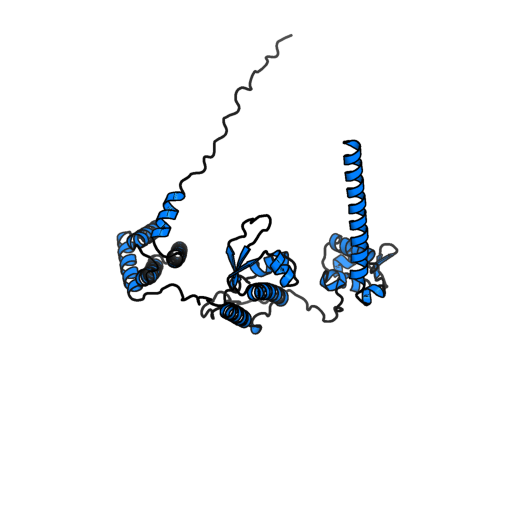SER A N 1
ATOM 1438 C CA . SER A 1 188 ? 13.623 -3.982 -15.370 1.00 94.94 188 SER A CA 1
ATOM 1439 C C . SER A 1 188 ? 13.110 -3.797 -13.937 1.00 94.94 188 SER A C 1
ATOM 1441 O O . SER A 1 188 ? 12.025 -3.263 -13.714 1.00 94.94 188 SER A O 1
ATOM 1443 N N . VAL A 1 189 ? 13.947 -4.121 -12.946 1.00 95.00 189 VAL A N 1
ATOM 1444 C CA . VAL A 1 189 ? 13.667 -3.852 -11.520 1.00 95.00 189 VAL A CA 1
ATOM 1445 C C . VAL A 1 189 ? 13.395 -2.367 -11.260 1.00 95.00 189 VAL A C 1
ATOM 1447 O O . VAL A 1 189 ? 12.478 -2.022 -10.519 1.00 95.00 189 VAL A O 1
ATOM 1450 N N . SER A 1 190 ? 14.144 -1.473 -11.914 1.00 94.62 190 SER A N 1
ATOM 1451 C CA . SER A 1 190 ? 13.894 -0.030 -11.837 1.00 94.62 190 SER A CA 1
ATOM 1452 C C . SER A 1 190 ? 12.516 0.357 -12.378 1.00 94.62 190 SER A C 1
ATOM 1454 O O . SER A 1 190 ? 11.866 1.219 -11.797 1.00 94.62 190 SER A O 1
ATOM 1456 N N . SER A 1 191 ? 12.028 -0.313 -13.429 1.00 94.81 191 SER A N 1
ATOM 1457 C CA . SER A 1 191 ? 10.685 -0.066 -13.968 1.00 94.81 191 SER A CA 1
ATOM 1458 C C . SER A 1 191 ? 9.599 -0.434 -12.963 1.00 94.81 191 SER A C 1
ATOM 1460 O O . SER A 1 191 ? 8.622 0.300 -12.851 1.00 94.81 191 SER A O 1
ATOM 1462 N N . VAL A 1 192 ? 9.792 -1.522 -12.206 1.00 95.38 192 VAL A N 1
ATOM 1463 C CA . VAL A 1 192 ? 8.873 -1.923 -11.129 1.00 95.38 192 VAL A CA 1
ATOM 1464 C C . VAL A 1 192 ? 8.821 -0.849 -10.043 1.00 95.38 192 VAL A C 1
ATOM 1466 O O . VAL A 1 192 ? 7.733 -0.423 -9.666 1.00 95.38 192 VAL A O 1
ATOM 1469 N N . HIS A 1 193 ? 9.980 -0.366 -9.577 1.00 94.56 193 HIS A N 1
ATOM 1470 C CA . HIS A 1 193 ? 10.042 0.717 -8.589 1.00 94.56 193 HIS A CA 1
ATOM 1471 C C . HIS A 1 193 ? 9.321 1.974 -9.072 1.00 94.56 193 HIS A C 1
ATOM 1473 O O . HIS A 1 193 ? 8.421 2.460 -8.392 1.00 94.56 193 HIS A O 1
ATOM 1479 N N . SER A 1 194 ? 9.653 2.456 -10.271 1.00 92.69 194 SER A N 1
ATOM 1480 C CA . SER A 1 194 ? 9.031 3.668 -10.794 1.00 92.69 194 SER A CA 1
ATOM 1481 C C . SER A 1 194 ? 7.530 3.494 -11.052 1.00 92.69 194 SER A C 1
ATOM 1483 O O . SER A 1 194 ? 6.784 4.455 -10.917 1.00 92.69 194 SER A O 1
ATOM 1485 N N . ALA A 1 195 ? 7.063 2.294 -11.413 1.00 91.50 195 ALA A N 1
ATOM 1486 C CA . ALA A 1 195 ? 5.634 2.017 -11.563 1.00 91.50 195 ALA A CA 1
ATOM 1487 C C . ALA A 1 195 ? 4.899 2.087 -10.212 1.00 91.50 195 ALA A C 1
ATOM 1489 O O . ALA A 1 195 ? 3.841 2.703 -10.101 1.00 91.50 195 ALA A O 1
ATOM 1490 N N . LEU A 1 196 ? 5.492 1.523 -9.156 1.00 91.62 196 LEU A N 1
ATOM 1491 C CA . LEU A 1 196 ? 4.950 1.614 -7.798 1.00 91.62 196 LEU A CA 1
ATOM 1492 C C . LEU A 1 196 ? 4.910 3.057 -7.280 1.00 91.62 196 LEU A C 1
ATOM 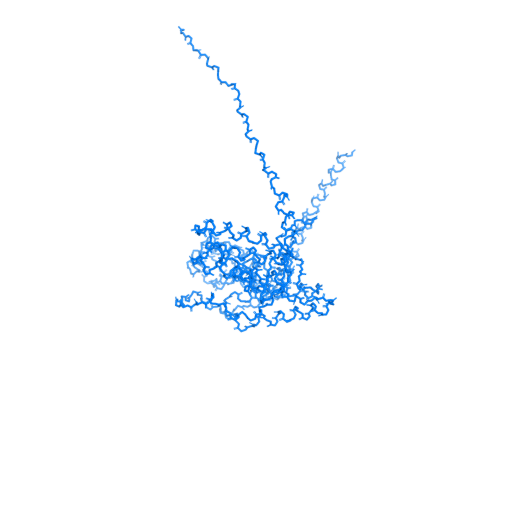1494 O O . LEU A 1 196 ? 3.921 3.445 -6.662 1.00 91.62 196 LEU A O 1
ATOM 1498 N N . GLU A 1 197 ? 5.929 3.866 -7.576 1.00 88.88 197 GLU A N 1
ATOM 1499 C CA . GLU A 1 197 ? 5.958 5.300 -7.244 1.00 88.88 197 GLU A CA 1
ATOM 1500 C C . GLU A 1 197 ? 4.914 6.112 -8.024 1.00 88.88 197 GLU A C 1
ATOM 1502 O O . GLU A 1 197 ? 4.321 7.035 -7.474 1.00 88.88 197 GLU A O 1
ATOM 1507 N N . ARG A 1 198 ? 4.628 5.740 -9.280 1.00 86.31 198 ARG A N 1
ATOM 1508 C CA . ARG A 1 198 ? 3.620 6.396 -10.136 1.00 86.31 198 ARG A CA 1
ATOM 1509 C C . ARG A 1 198 ? 2.164 6.133 -9.738 1.00 86.31 198 ARG A C 1
ATOM 1511 O O . ARG A 1 198 ? 1.266 6.648 -10.396 1.00 86.31 198 ARG A O 1
ATOM 1518 N N . GLY A 1 199 ? 1.909 5.355 -8.687 1.00 80.75 199 GLY A N 1
ATOM 1519 C CA . GLY A 1 199 ? 0.554 5.162 -8.167 1.00 80.75 199 GLY A CA 1
ATOM 1520 C C . GLY A 1 199 ? -0.057 3.786 -8.421 1.00 80.75 199 GLY A C 1
ATOM 1521 O O . GLY A 1 199 ? -1.250 3.607 -8.172 1.00 80.75 199 GLY A O 1
ATOM 1522 N N . LEU A 1 200 ? 0.739 2.770 -8.792 1.00 87.25 200 LEU A N 1
ATOM 1523 C CA . LEU A 1 200 ? 0.266 1.374 -8.739 1.00 87.25 200 LEU A CA 1
ATOM 1524 C C . LEU A 1 200 ? -0.149 0.927 -7.324 1.00 87.25 200 LEU A C 1
ATOM 1526 O O . LEU A 1 200 ? -0.787 -0.115 -7.180 1.00 87.25 200 LEU A O 1
ATOM 1530 N N . GLN A 1 201 ? 0.153 1.723 -6.292 1.00 81.06 201 GLN A N 1
ATOM 1531 C CA . GLN A 1 201 ? -0.278 1.498 -4.911 1.00 81.06 201 GLN A CA 1
ATOM 1532 C C . GLN A 1 201 ? -1.795 1.306 -4.773 1.00 81.06 201 GLN A C 1
ATOM 1534 O O . GLN A 1 201 ? -2.227 0.558 -3.907 1.00 81.06 201 GLN A O 1
ATOM 1539 N N . GLY A 1 202 ? -2.604 1.903 -5.660 1.00 82.44 202 GLY A N 1
ATOM 1540 C CA . GLY A 1 202 ? -4.057 1.691 -5.671 1.00 82.44 202 GLY A CA 1
ATOM 1541 C C . GLY A 1 202 ? -4.499 0.275 -6.073 1.00 82.44 202 GLY A C 1
ATOM 1542 O O . GLY A 1 202 ? -5.637 -0.100 -5.804 1.00 82.44 202 GLY A O 1
ATOM 1543 N N . PHE A 1 203 ? -3.613 -0.505 -6.699 1.00 88.31 203 PHE A N 1
ATOM 1544 C CA . PHE A 1 203 ? -3.871 -1.877 -7.148 1.00 88.31 203 PHE A CA 1
ATOM 1545 C C . PHE A 1 203 ? -3.053 -2.913 -6.373 1.00 88.31 203 PHE A C 1
ATOM 1547 O O . PHE A 1 203 ? -3.477 -4.062 -6.239 1.00 88.31 203 PHE A O 1
ATOM 1554 N N . VAL A 1 204 ? -1.876 -2.531 -5.871 1.00 92.44 204 VAL A N 1
ATOM 1555 C CA . VAL A 1 204 ? -0.966 -3.419 -5.145 1.00 92.44 204 VAL A CA 1
ATOM 1556 C C . VAL A 1 204 ? -0.384 -2.695 -3.940 1.00 92.44 204 VAL A C 1
ATOM 1558 O O . VAL A 1 204 ? 0.288 -1.678 -4.077 1.00 92.44 204 VAL A O 1
ATOM 1561 N N . HIS A 1 205 ? -0.565 -3.266 -2.754 1.00 91.69 205 HIS A N 1
ATOM 1562 C CA . HIS A 1 205 ? 0.007 -2.746 -1.520 1.00 91.69 205 HIS A CA 1
ATOM 1563 C C . HIS A 1 205 ? 1.196 -3.584 -1.053 1.00 91.69 205 HIS A C 1
ATOM 1565 O O . HIS A 1 205 ? 1.120 -4.809 -0.939 1.00 91.69 205 HIS A O 1
ATOM 1571 N N . GLN A 1 206 ? 2.289 -2.904 -0.712 1.00 93.69 206 GLN A N 1
ATOM 1572 C CA . GLN A 1 206 ? 3.402 -3.503 0.013 1.00 93.69 206 GLN A CA 1
ATOM 1573 C C . GLN A 1 206 ? 3.009 -3.657 1.489 1.00 93.69 206 GLN A C 1
ATOM 1575 O O . GLN A 1 206 ? 2.962 -2.677 2.227 1.00 93.69 206 GLN A O 1
ATOM 1580 N N . VAL A 1 207 ? 2.719 -4.883 1.930 1.00 89.69 207 VAL A N 1
ATOM 1581 C CA . VAL A 1 207 ? 2.272 -5.162 3.308 1.00 89.69 207 VAL A CA 1
ATOM 1582 C C . VAL A 1 207 ? 3.443 -5.134 4.282 1.00 89.69 207 VAL A C 1
ATOM 1584 O O . VAL A 1 207 ? 3.335 -4.613 5.391 1.00 89.69 207 VAL A O 1
ATOM 1587 N N . ARG A 1 208 ? 4.579 -5.702 3.871 1.00 85.81 208 ARG A N 1
ATOM 1588 C CA . ARG A 1 208 ? 5.790 -5.759 4.687 1.00 85.81 208 ARG A CA 1
ATOM 1589 C C . ARG A 1 208 ? 7.005 -5.510 3.814 1.00 85.81 208 ARG A C 1
ATOM 1591 O O . ARG A 1 208 ? 7.237 -6.234 2.846 1.00 85.81 208 ARG A O 1
ATOM 1598 N N . ARG A 1 209 ? 7.806 -4.506 4.184 1.00 83.12 209 ARG A N 1
ATOM 1599 C CA . ARG A 1 209 ? 9.106 -4.258 3.550 1.00 83.12 209 ARG A CA 1
ATOM 1600 C C . ARG A 1 209 ? 10.006 -5.467 3.775 1.00 83.12 209 ARG A C 1
ATOM 1602 O O . ARG A 1 209 ? 10.056 -5.988 4.889 1.00 83.12 209 ARG A O 1
ATOM 1609 N N . GLY A 1 210 ? 10.656 -5.935 2.711 1.00 74.44 210 GLY A N 1
ATOM 1610 C CA . GLY A 1 210 ? 11.309 -7.233 2.748 1.00 74.44 210 GLY A CA 1
ATOM 1611 C C . GLY A 1 210 ? 12.370 -7.347 3.837 1.00 74.44 210 GLY A C 1
ATOM 1612 O O . GLY A 1 210 ? 13.315 -6.560 3.881 1.00 74.44 210 GLY A O 1
ATOM 1613 N N . SER A 1 211 ? 12.205 -8.337 4.713 1.00 63.28 211 SER A N 1
ATOM 1614 C CA . SER A 1 211 ? 13.261 -8.805 5.606 1.00 63.28 211 SER A CA 1
ATOM 1615 C C . SER A 1 211 ? 14.166 -9.759 4.838 1.00 63.28 211 SER A C 1
ATOM 1617 O O . SER A 1 211 ? 13.692 -10.523 3.999 1.00 63.28 211 SER A O 1
ATOM 1619 N N . ARG A 1 212 ? 15.467 -9.714 5.122 1.00 61.88 212 ARG A N 1
ATOM 1620 C CA . ARG A 1 212 ? 16.428 -10.684 4.597 1.00 61.88 212 ARG A CA 1
ATOM 1621 C C . ARG A 1 212 ? 16.084 -12.039 5.223 1.00 61.88 212 ARG A C 1
ATOM 1623 O O . ARG A 1 212 ? 16.272 -12.204 6.425 1.00 61.88 212 ARG A O 1
ATOM 1630 N N . VAL A 1 213 ? 15.504 -12.953 4.450 1.00 54.09 213 VAL A N 1
ATOM 1631 C CA . VAL A 1 213 ? 15.264 -14.333 4.890 1.00 54.09 213 VAL A CA 1
ATOM 1632 C C . VAL A 1 213 ? 16.275 -15.189 4.150 1.00 54.09 213 VAL A C 1
ATOM 1634 O O . VAL A 1 213 ? 16.233 -15.272 2.928 1.00 54.09 213 VAL A O 1
ATOM 1637 N N . GLU A 1 214 ? 17.236 -15.721 4.900 1.00 52.44 214 GLU A N 1
ATOM 1638 C CA . GLU A 1 214 ? 18.232 -16.726 4.495 1.00 52.44 214 GLU A CA 1
ATOM 1639 C C . GLU A 1 214 ? 19.174 -16.429 3.318 1.00 52.44 214 GLU A C 1
ATOM 1641 O O . GLU A 1 214 ? 20.169 -17.127 3.240 1.00 52.44 214 GLU A O 1
ATOM 1646 N N . VAL A 1 215 ? 18.938 -15.407 2.479 1.00 60.94 215 VAL A N 1
ATOM 1647 C CA . VAL A 1 215 ? 19.856 -14.730 1.521 1.00 60.94 215 VAL A CA 1
ATOM 1648 C C . VAL A 1 215 ? 19.056 -13.821 0.561 1.00 60.94 215 VAL A C 1
ATOM 1650 O O . VAL A 1 215 ? 19.618 -12.873 0.010 1.00 60.94 215 VAL A O 1
ATOM 1653 N N . GLU A 1 216 ? 17.734 -14.001 0.433 1.00 62.03 216 GLU A N 1
ATOM 1654 C CA . GLU A 1 216 ? 16.889 -13.216 -0.477 1.00 62.03 216 GLU A CA 1
ATOM 1655 C C . GLU A 1 216 ? 16.042 -12.137 0.225 1.00 62.03 216 GLU A C 1
ATOM 1657 O O . GLU A 1 216 ? 15.503 -12.310 1.322 1.00 62.03 216 GLU A O 1
ATOM 1662 N N . HIS A 1 217 ? 15.912 -10.980 -0.434 1.00 73.38 217 HIS A N 1
ATOM 1663 C CA . HIS A 1 217 ? 15.014 -9.904 -0.013 1.00 73.38 217 HIS A CA 1
ATOM 1664 C C . HIS A 1 217 ? 13.610 -10.167 -0.553 1.00 73.38 217 HIS A C 1
ATOM 1666 O O . HIS A 1 217 ? 13.273 -9.806 -1.683 1.00 73.38 217 HIS A O 1
ATOM 1672 N N . SER A 1 218 ? 12.781 -10.784 0.277 1.00 83.19 218 SER A N 1
ATOM 1673 C CA . SER A 1 218 ? 11.415 -11.141 -0.086 1.00 83.19 218 SER A CA 1
ATOM 1674 C C . SER A 1 218 ? 10.450 -10.089 0.469 1.00 83.19 218 SER A C 1
ATOM 1676 O O . SER A 1 218 ? 10.451 -9.849 1.674 1.00 83.19 218 SER A O 1
ATOM 1678 N N . THR A 1 219 ? 9.663 -9.429 -0.381 1.00 91.75 219 THR A N 1
ATOM 1679 C CA . THR A 1 219 ? 8.670 -8.426 0.041 1.00 91.75 219 THR A CA 1
ATOM 1680 C C . THR A 1 219 ? 7.283 -9.055 0.057 1.00 91.75 219 THR A C 1
ATOM 1682 O O . THR A 1 219 ? 6.955 -9.829 -0.837 1.00 91.75 219 THR A O 1
ATOM 1685 N N . GLU A 1 220 ? 6.476 -8.742 1.070 1.00 93.69 220 GLU A N 1
ATOM 1686 C CA . GLU A 1 220 ? 5.093 -9.215 1.131 1.00 93.69 220 GLU A CA 1
ATOM 1687 C C . GLU A 1 220 ? 4.163 -8.208 0.450 1.00 93.69 220 GLU A C 1
ATOM 1689 O O . GLU A 1 220 ? 4.155 -7.023 0.797 1.00 93.69 220 GLU A O 1
ATOM 1694 N N . TRP A 1 221 ? 3.373 -8.696 -0.497 1.00 94.75 221 TRP A N 1
ATOM 1695 C CA . TRP A 1 221 ? 2.472 -7.929 -1.346 1.00 94.75 221 TRP A CA 1
ATOM 1696 C C . TRP A 1 221 ? 1.027 -8.376 -1.147 1.00 94.75 221 TRP A C 1
ATOM 1698 O O . TRP A 1 221 ? 0.754 -9.539 -0.846 1.00 94.75 221 TRP A O 1
ATOM 1708 N N . LEU A 1 222 ? 0.099 -7.445 -1.341 1.00 93.31 222 LEU A N 1
ATOM 1709 C CA . LEU A 1 222 ? -1.339 -7.681 -1.358 1.00 93.31 222 LEU A CA 1
ATOM 1710 C C . LEU A 1 222 ? -1.935 -7.032 -2.604 1.00 93.31 222 LEU A C 1
ATOM 1712 O O . LEU A 1 222 ? -1.791 -5.826 -2.795 1.00 93.31 222 LEU A O 1
ATOM 1716 N N . LEU A 1 223 ? -2.640 -7.819 -3.413 1.00 92.00 223 LEU A N 1
ATOM 1717 C CA . LEU A 1 223 ? -3.472 -7.286 -4.488 1.00 92.00 223 LEU A CA 1
ATOM 1718 C C . LEU A 1 223 ? -4.733 -6.669 -3.887 1.00 92.00 223 LEU A C 1
ATOM 1720 O O . LEU A 1 223 ? -5.448 -7.319 -3.120 1.00 92.00 223 LEU A O 1
ATOM 1724 N N . VAL A 1 224 ? -5.000 -5.414 -4.229 1.00 87.31 224 VAL A N 1
ATOM 1725 C CA . VAL A 1 224 ? -6.172 -4.673 -3.770 1.00 87.31 224 VAL A CA 1
ATOM 1726 C C . VAL A 1 224 ? -7.040 -4.381 -4.977 1.00 87.31 224 VAL A C 1
ATOM 1728 O O . VAL A 1 224 ? -6.625 -3.695 -5.908 1.00 87.31 224 VAL A O 1
ATOM 1731 N N . ALA A 1 225 ? -8.240 -4.961 -4.991 1.00 73.06 225 ALA A N 1
ATOM 1732 C CA . ALA A 1 225 ? -9.231 -4.613 -5.995 1.00 73.06 225 ALA A CA 1
ATOM 1733 C C . ALA A 1 225 ? -9.660 -3.173 -5.732 1.00 73.06 225 ALA A C 1
ATOM 1735 O O . ALA A 1 225 ? -9.978 -2.817 -4.592 1.00 73.06 225 ALA A O 1
ATOM 1736 N N . ARG A 1 226 ? -9.687 -2.351 -6.780 1.00 66.81 226 ARG A N 1
ATOM 1737 C CA . ARG A 1 226 ? -10.217 -0.994 -6.690 1.00 66.81 226 ARG A CA 1
ATOM 1738 C C . ARG A 1 226 ? -11.735 -1.127 -6.553 1.00 66.81 226 ARG A C 1
ATOM 1740 O O . ARG A 1 226 ? -12.472 -1.066 -7.530 1.00 66.81 226 ARG A O 1
ATOM 1747 N N . THR A 1 227 ? -12.227 -1.397 -5.343 1.00 52.22 227 THR A N 1
ATOM 1748 C CA . THR A 1 227 ? -13.662 -1.335 -5.051 1.00 52.22 227 THR A CA 1
ATOM 1749 C C . THR A 1 227 ? -14.077 0.086 -5.366 1.00 52.22 227 THR A C 1
ATOM 1751 O O . THR A 1 227 ? -13.614 0.974 -4.652 1.00 52.22 227 THR A O 1
ATOM 1754 N N . ARG A 1 228 ? -14.825 0.277 -6.470 1.00 43.66 228 ARG A N 1
ATOM 1755 C CA . ARG A 1 228 ? -15.299 1.561 -7.020 1.00 43.66 228 ARG A CA 1
ATOM 1756 C C . ARG A 1 228 ? -15.187 2.659 -5.970 1.00 43.66 228 ARG A C 1
ATOM 1758 O O . ARG A 1 228 ? -16.054 2.779 -5.107 1.00 43.66 228 ARG A O 1
ATOM 1765 N N . LEU A 1 229 ? -14.070 3.385 -5.990 1.00 41.50 229 LEU A N 1
ATOM 1766 C CA . LEU A 1 229 ? -13.864 4.521 -5.107 1.00 41.50 229 LEU A CA 1
ATOM 1767 C C . LEU A 1 229 ? -14.867 5.571 -5.566 1.00 41.50 229 LEU A C 1
ATOM 1769 O O . LEU A 1 229 ? -14.588 6.357 -6.461 1.00 41.50 229 LEU A O 1
ATOM 1773 N N . THR A 1 230 ? -16.049 5.560 -4.962 1.00 35.00 230 THR A N 1
ATOM 1774 C CA . THR A 1 230 ? -17.103 6.542 -5.194 1.00 35.00 230 THR A CA 1
ATOM 1775 C C . THR A 1 230 ? -16.724 7.939 -4.729 1.00 35.00 230 THR A C 1
ATOM 1777 O O . THR A 1 230 ? -17.527 8.830 -4.921 1.00 35.00 230 THR A O 1
ATOM 1780 N N . ASN A 1 231 ? -15.537 8.186 -4.166 1.00 33.53 231 ASN A N 1
ATOM 1781 C CA . ASN A 1 231 ? -15.109 9.529 -3.771 1.00 33.53 231 ASN A CA 1
ATOM 1782 C C . ASN A 1 231 ? -13.579 9.661 -3.739 1.00 33.53 231 ASN A C 1
ATOM 1784 O O . ASN A 1 231 ? -12.987 9.807 -2.673 1.00 33.53 231 ASN A O 1
ATOM 1788 N N . SER A 1 232 ? -12.915 9.623 -4.897 1.00 36.78 232 SER A N 1
ATOM 1789 C CA . SER A 1 232 ? -11.568 10.196 -5.003 1.00 36.78 232 SER A CA 1
ATOM 1790 C C . SER A 1 232 ? -11.618 11.457 -5.853 1.00 36.78 232 SER A C 1
ATOM 1792 O O . SER A 1 232 ? -11.327 11.466 -7.043 1.00 36.78 232 SER A O 1
ATOM 1794 N N . SER A 1 233 ? -11.945 12.559 -5.188 1.00 33.78 233 SER A N 1
ATOM 1795 C CA . SER A 1 233 ? -11.680 13.926 -5.632 1.00 33.78 233 SER A CA 1
ATOM 1796 C C . SER A 1 233 ? -10.176 14.252 -5.741 1.00 33.78 233 SER A C 1
ATOM 1798 O O . SER A 1 233 ? -9.823 15.421 -5.855 1.00 33.78 233 SER A O 1
ATOM 1800 N N . ALA A 1 234 ? -9.283 13.252 -5.706 1.00 35.12 234 ALA A N 1
ATOM 1801 C CA . ALA A 1 234 ? -7.834 13.428 -5.824 1.00 35.12 234 ALA A CA 1
ATOM 1802 C C . ALA A 1 234 ? -7.342 13.535 -7.280 1.00 35.12 234 ALA A C 1
ATOM 1804 O O . ALA A 1 234 ? -6.158 13.748 -7.505 1.00 35.12 234 ALA A O 1
ATOM 1805 N N . PHE A 1 235 ? -8.236 13.445 -8.269 1.00 34.25 235 PHE A N 1
ATOM 1806 C CA . PHE A 1 235 ? -7.934 13.743 -9.671 1.00 34.25 235 PHE A CA 1
ATOM 1807 C C . PHE A 1 235 ? -8.819 14.888 -10.180 1.00 34.25 235 PHE A C 1
ATOM 1809 O O . PHE A 1 235 ? -9.611 14.733 -11.103 1.00 34.25 235 PHE A O 1
ATOM 1816 N N . ARG A 1 236 ? -8.687 16.075 -9.577 1.00 30.59 236 ARG A N 1
ATOM 1817 C CA . ARG A 1 236 ? -9.025 17.317 -10.285 1.00 30.59 236 ARG A CA 1
ATOM 1818 C C . ARG A 1 236 ? -7.817 17.716 -11.132 1.00 30.59 236 ARG A C 1
ATOM 1820 O O . ARG A 1 236 ? -6.986 18.498 -10.690 1.00 30.59 236 ARG A O 1
ATOM 1827 N N . TYR A 1 237 ? -7.715 17.155 -12.335 1.00 33.78 237 TYR A N 1
ATOM 1828 C CA . TYR A 1 237 ? -6.940 17.778 -13.408 1.00 33.78 237 TYR A CA 1
ATOM 1829 C C . TYR A 1 237 ? -7.805 18.893 -14.005 1.00 33.78 237 TYR A C 1
ATOM 1831 O O . TYR A 1 237 ? -8.605 18.655 -14.905 1.00 33.78 237 TYR A O 1
ATOM 1839 N N . GLY A 1 238 ? -7.690 20.094 -13.445 1.00 28.66 238 GLY A N 1
ATOM 1840 C CA . GLY A 1 238 ? -8.026 21.332 -14.143 1.00 28.66 238 GLY A CA 1
ATOM 1841 C C . GLY A 1 238 ? -6.723 21.978 -14.612 1.00 28.66 238 GLY A C 1
ATOM 1842 O O . GLY A 1 238 ? -5.810 22.064 -13.801 1.00 28.66 238 GLY A O 1
ATOM 1843 N N . GLU A 1 239 ? -6.667 22.339 -15.903 1.00 33.84 239 GLU A N 1
ATOM 1844 C CA . GLU A 1 239 ? -5.801 23.359 -16.545 1.00 33.84 239 GLU A CA 1
ATOM 1845 C C . GLU A 1 239 ? -4.304 23.355 -16.142 1.00 33.84 239 GLU A C 1
ATOM 1847 O O . GLU A 1 239 ? -3.939 23.695 -15.031 1.00 33.84 239 GLU A O 1
ATOM 1852 N N . GLU A 1 240 ? -3.307 22.981 -16.944 1.00 28.38 240 GLU A N 1
ATOM 1853 C CA . GLU A 1 240 ? -3.053 23.138 -18.374 1.00 28.38 240 GLU A CA 1
ATOM 1854 C C . GLU A 1 240 ? -2.397 21.860 -18.921 1.00 28.38 240 GLU A C 1
ATOM 1856 O O . GLU A 1 240 ? -1.414 21.340 -18.381 1.00 28.38 240 GLU A O 1
ATOM 1861 N N . LEU A 1 241 ? -2.886 21.383 -20.063 1.00 30.20 241 LEU A N 1
ATOM 1862 C CA . LEU A 1 241 ? -2.227 20.360 -20.868 1.00 30.20 241 LEU A CA 1
ATOM 1863 C C . LEU A 1 241 ? -0.979 20.967 -21.536 1.00 30.20 241 LEU A C 1
ATOM 1865 O O . LEU A 1 241 ? -0.987 21.313 -22.715 1.00 30.20 241 LEU A O 1
ATOM 1869 N N . ARG A 1 242 ? 0.139 21.073 -20.807 1.00 24.73 242 ARG A N 1
ATOM 1870 C CA . ARG A 1 242 ? 1.453 21.198 -21.455 1.00 24.73 242 ARG A CA 1
ATOM 1871 C C . ARG A 1 242 ? 1.824 19.839 -22.034 1.00 24.73 242 ARG A C 1
ATOM 1873 O O . ARG A 1 242 ? 2.383 18.977 -21.358 1.00 24.73 242 ARG A O 1
ATOM 1880 N N . VAL A 1 243 ? 1.472 19.648 -23.303 1.00 28.22 243 VAL A N 1
ATOM 1881 C CA . VAL A 1 243 ? 1.835 18.484 -24.117 1.00 28.22 243 VAL A CA 1
ATOM 1882 C C . VAL A 1 243 ? 3.359 18.435 -24.268 1.00 28.22 243 VAL A C 1
ATOM 1884 O O . VAL A 1 243 ? 3.929 18.952 -25.223 1.00 28.22 243 VAL A O 1
ATOM 1887 N N . PHE A 1 244 ? 4.047 17.791 -23.327 1.00 30.39 244 PHE A N 1
ATOM 1888 C CA . PHE A 1 244 ? 5.432 17.368 -23.514 1.00 30.39 244 PHE A CA 1
ATOM 1889 C C . PHE A 1 244 ? 5.467 15.907 -23.970 1.00 30.39 244 PHE A C 1
ATOM 1891 O O . PHE A 1 244 ? 5.401 14.976 -23.167 1.00 30.39 244 PHE A O 1
ATOM 1898 N N . GLY A 1 245 ? 5.634 15.696 -25.280 1.00 32.44 245 GLY A N 1
ATOM 1899 C CA . GLY A 1 245 ? 6.060 14.403 -25.819 1.00 32.44 245 GLY A CA 1
ATOM 1900 C C . GLY A 1 245 ? 5.621 14.115 -27.253 1.00 32.44 245 GLY A C 1
ATOM 1901 O O . GLY A 1 245 ? 4.487 13.717 -27.485 1.00 32.44 245 GLY A O 1
ATOM 1902 N N . LYS A 1 246 ? 6.563 14.236 -28.199 1.00 39.94 246 LYS A N 1
ATOM 1903 C CA . LYS A 1 246 ? 6.444 13.805 -29.606 1.00 39.94 246 LYS A CA 1
ATOM 1904 C C . LYS A 1 246 ? 6.054 12.320 -29.729 1.00 39.94 246 LYS A C 1
ATOM 1906 O O . LYS A 1 246 ? 6.605 11.480 -29.009 1.00 39.94 246 LYS A O 1
ATOM 1911 N N . ARG A 1 247 ? 5.163 12.023 -30.692 1.00 33.00 247 ARG A N 1
ATOM 1912 C CA . ARG A 1 247 ? 4.771 10.674 -31.151 1.00 33.00 247 ARG A CA 1
ATOM 1913 C C . ARG A 1 247 ? 6.009 9.783 -31.339 1.00 33.00 247 ARG A C 1
ATOM 1915 O O . ARG A 1 247 ? 7.000 10.211 -31.928 1.00 33.00 247 ARG A O 1
ATOM 1922 N N . VAL A 1 248 ? 5.963 8.552 -30.831 1.00 39.75 248 VAL A N 1
ATOM 1923 C CA . VAL A 1 248 ? 6.886 7.492 -31.265 1.00 39.75 248 VAL A CA 1
ATOM 1924 C C . VAL A 1 248 ? 6.374 7.050 -32.634 1.00 39.75 248 VAL A C 1
ATOM 1926 O O . VAL A 1 248 ? 5.202 6.693 -32.731 1.00 39.75 248 VAL A O 1
ATOM 1929 N N . SER A 1 249 ? 7.188 7.190 -33.686 1.00 41.06 249 SER A N 1
ATOM 1930 C CA . SER A 1 249 ? 6.776 6.762 -35.026 1.00 41.06 249 SER A CA 1
ATOM 1931 C C . SER A 1 249 ? 6.629 5.240 -35.052 1.00 41.06 249 SER A C 1
ATOM 1933 O O . SER A 1 249 ? 7.339 4.520 -34.348 1.00 41.06 249 SER A O 1
ATOM 1935 N N . THR A 1 250 ? 5.668 4.775 -35.841 1.00 45.00 250 THR A N 1
ATOM 1936 C CA . THR A 1 250 ? 5.353 3.369 -36.127 1.00 45.00 250 THR A CA 1
ATOM 1937 C C . THR A 1 250 ? 6.455 2.638 -36.901 1.00 45.00 250 THR A C 1
ATOM 1939 O O . THR A 1 250 ? 6.305 1.459 -37.187 1.00 45.00 250 THR A O 1
ATOM 1942 N N . ASP A 1 251 ? 7.576 3.303 -37.190 1.00 48.31 251 ASP A N 1
ATOM 1943 C CA . ASP A 1 251 ? 8.638 2.809 -38.077 1.00 48.31 251 ASP A CA 1
ATOM 1944 C C . ASP A 1 251 ? 9.811 2.191 -37.301 1.00 48.31 251 ASP A C 1
ATOM 1946 O O . ASP A 1 251 ? 10.927 2.084 -37.810 1.00 48.31 251 ASP A O 1
ATOM 1950 N N . GLN A 1 252 ? 9.604 1.819 -36.033 1.00 51.84 252 GLN A N 1
ATOM 1951 C CA . GLN A 1 252 ? 10.603 1.050 -35.298 1.00 51.84 252 GLN A CA 1
ATOM 1952 C C . GLN A 1 252 ? 10.560 -0.407 -35.783 1.00 51.84 252 GLN A C 1
ATOM 1954 O O . GLN A 1 252 ? 9.538 -1.060 -35.584 1.00 51.84 252 GLN A O 1
ATOM 1959 N N . PRO A 1 253 ? 11.635 -0.941 -36.396 1.00 52.25 253 PRO A N 1
ATOM 1960 C CA . PRO A 1 253 ? 11.682 -2.349 -36.749 1.00 52.25 253 PRO A CA 1
ATOM 1961 C C . PRO A 1 253 ? 11.594 -3.184 -35.471 1.00 52.25 253 PRO A C 1
ATOM 1963 O O . PRO A 1 253 ? 12.236 -2.850 -34.468 1.00 52.25 253 PRO A O 1
ATOM 1966 N N . ASP A 1 254 ? 10.822 -4.271 -35.532 1.00 48.50 254 ASP A N 1
ATOM 1967 C CA . ASP A 1 254 ? 10.457 -5.186 -34.432 1.00 48.50 254 ASP A CA 1
ATOM 1968 C C . ASP A 1 254 ? 11.643 -6.044 -33.934 1.00 48.50 254 ASP A C 1
ATOM 1970 O O . ASP A 1 254 ? 11.526 -7.199 -33.536 1.00 48.50 254 ASP A O 1
ATOM 1974 N N . HIS A 1 255 ? 12.852 -5.491 -34.023 1.00 60.22 255 HIS A N 1
ATOM 1975 C CA . HIS A 1 255 ? 14.091 -6.192 -33.778 1.00 60.22 255 HIS A CA 1
ATOM 1976 C C . HIS A 1 255 ? 14.518 -6.046 -32.311 1.00 60.22 255 HIS A C 1
ATOM 1978 O O . HIS A 1 255 ? 14.745 -4.937 -31.810 1.00 60.22 255 HIS A O 1
ATOM 1984 N N . ASP A 1 256 ? 14.713 -7.181 -31.632 1.00 63.06 256 ASP A N 1
ATOM 1985 C CA . ASP A 1 256 ? 15.078 -7.306 -30.207 1.00 63.06 256 ASP A CA 1
ATOM 1986 C C . ASP A 1 256 ? 16.273 -6.429 -29.777 1.00 63.06 256 ASP A C 1
ATOM 1988 O O . ASP A 1 256 ? 16.369 -5.976 -28.627 1.00 63.06 256 ASP A O 1
ATOM 1992 N N . LEU A 1 257 ? 17.181 -6.145 -30.718 1.00 67.06 257 LEU A N 1
ATOM 1993 C CA . LEU A 1 257 ? 18.325 -5.254 -30.528 1.00 67.06 257 LEU A CA 1
ATOM 1994 C C . LEU A 1 257 ? 17.902 -3.858 -30.034 1.00 67.06 257 LEU A C 1
ATOM 1996 O O . LEU A 1 257 ? 18.545 -3.281 -29.149 1.00 67.06 257 LEU A O 1
ATOM 2000 N N . TRP A 1 258 ? 16.812 -3.328 -30.589 1.00 73.12 258 TRP A N 1
ATOM 2001 C CA . TRP A 1 258 ? 16.344 -1.963 -30.362 1.00 73.12 258 TRP A CA 1
ATOM 2002 C C . TRP A 1 258 ? 15.370 -1.864 -29.191 1.00 73.12 258 TRP A C 1
ATOM 2004 O O . TRP A 1 258 ? 15.316 -0.821 -28.538 1.00 73.12 258 TRP A O 1
ATOM 2014 N N . HIS A 1 259 ? 14.694 -2.957 -28.826 1.00 65.31 259 HIS A N 1
ATOM 2015 C CA . HIS A 1 259 ? 13.817 -3.006 -27.653 1.00 65.31 259 HIS A CA 1
ATOM 2016 C C . HIS A 1 259 ? 14.544 -2.672 -26.349 1.00 65.31 259 HIS A C 1
ATOM 2018 O O . HIS A 1 259 ? 14.023 -1.956 -25.492 1.00 65.31 259 HIS A O 1
ATOM 2024 N N . ARG A 1 260 ? 15.782 -3.152 -26.200 1.00 63.81 260 ARG A N 1
ATOM 2025 C CA . ARG A 1 260 ? 16.610 -2.873 -25.014 1.00 63.81 260 ARG A CA 1
ATOM 2026 C C . ARG A 1 260 ? 17.306 -1.518 -25.077 1.00 63.81 260 ARG A C 1
ATOM 2028 O O . ARG A 1 260 ? 17.910 -1.098 -24.089 1.00 63.81 260 ARG A O 1
ATOM 2035 N N . TRP A 1 261 ? 17.263 -0.850 -26.229 1.00 78.06 261 TRP A N 1
ATOM 2036 C CA . TRP A 1 261 ? 17.947 0.417 -26.435 1.00 78.06 261 TRP A CA 1
ATOM 2037 C C . TRP A 1 261 ? 17.240 1.305 -27.467 1.00 78.06 261 TRP A C 1
ATOM 2039 O O . TRP A 1 261 ? 17.813 1.633 -28.508 1.00 78.06 261 TRP A O 1
ATOM 2049 N N . PRO A 1 262 ? 16.011 1.762 -27.168 1.00 73.94 262 PRO A N 1
ATOM 2050 C CA . PRO A 1 262 ? 15.176 2.471 -28.140 1.00 73.94 262 PRO A CA 1
ATOM 2051 C C . PRO A 1 262 ? 15.809 3.781 -28.618 1.00 73.94 262 PRO A C 1
ATOM 2053 O O . PRO A 1 262 ? 15.512 4.271 -29.703 1.00 73.94 262 PRO A O 1
ATOM 2056 N N . PHE A 1 263 ? 16.718 4.348 -27.823 1.00 85.06 263 PHE A N 1
ATOM 2057 C CA . PHE A 1 263 ? 17.462 5.539 -28.204 1.00 85.06 263 PHE A CA 1
ATOM 2058 C C . PHE A 1 263 ? 18.660 5.247 -29.126 1.00 85.06 263 PHE A C 1
ATOM 2060 O O . PHE A 1 263 ? 18.992 6.086 -29.954 1.0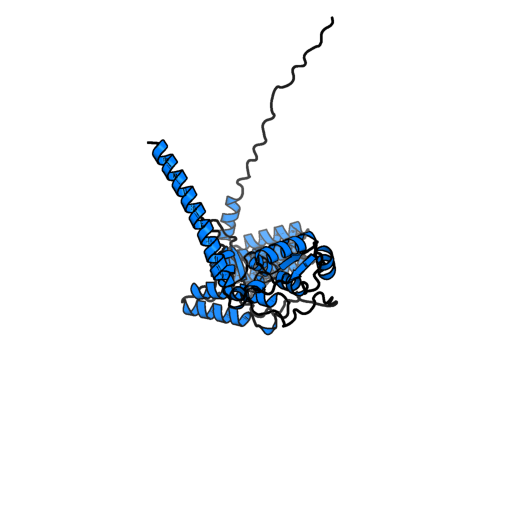0 85.06 263 PHE A O 1
ATOM 2067 N N . GLY A 1 264 ? 19.269 4.058 -29.042 1.00 88.75 264 GLY A N 1
ATOM 2068 C CA . GLY A 1 264 ? 20.340 3.649 -29.958 1.00 88.75 264 GLY A CA 1
ATOM 2069 C C . GLY A 1 264 ? 19.860 3.556 -31.408 1.00 88.75 264 GLY A C 1
ATOM 2070 O O . GLY A 1 264 ? 20.581 3.975 -32.304 1.00 88.75 264 GLY A O 1
ATOM 2071 N N . TRP A 1 265 ? 18.617 3.105 -31.620 1.00 85.12 265 TRP A N 1
ATOM 2072 C CA . TRP A 1 265 ? 17.977 3.064 -32.942 1.00 85.12 265 TRP A CA 1
ATOM 2073 C C . TRP A 1 265 ? 17.868 4.447 -33.577 1.00 85.12 265 TRP A C 1
ATOM 2075 O O . TRP A 1 265 ? 18.189 4.630 -34.741 1.00 85.12 265 TRP A O 1
ATOM 2085 N N . ARG A 1 266 ? 17.456 5.446 -32.792 1.00 85.88 266 ARG A N 1
ATOM 2086 C CA . ARG A 1 266 ? 17.323 6.820 -33.288 1.00 85.88 266 ARG A CA 1
ATOM 2087 C C . ARG A 1 266 ? 18.662 7.416 -33.685 1.00 85.88 266 ARG A C 1
ATOM 2089 O O . ARG A 1 266 ? 18.723 8.128 -34.672 1.00 85.88 266 ARG A O 1
ATOM 2096 N N . VAL A 1 267 ? 19.715 7.125 -32.921 1.00 93.88 267 VAL A N 1
ATOM 2097 C CA . VAL A 1 267 ? 21.070 7.537 -33.300 1.00 93.88 267 VAL A CA 1
ATOM 2098 C C . VAL A 1 267 ? 21.496 6.823 -34.577 1.00 93.88 267 VAL A C 1
ATOM 2100 O O . VAL A 1 267 ? 21.993 7.488 -35.466 1.00 93.88 267 VAL A O 1
ATOM 2103 N N . TYR A 1 268 ? 21.238 5.519 -34.704 1.00 93.88 268 TYR A N 1
ATOM 2104 C CA . TYR A 1 268 ? 21.535 4.763 -35.923 1.00 93.88 268 TYR A CA 1
ATOM 2105 C C . TYR A 1 268 ? 20.800 5.307 -37.159 1.00 93.88 268 TYR A C 1
ATOM 2107 O O . TYR A 1 268 ? 21.431 5.479 -38.186 1.00 93.88 268 TYR A O 1
ATOM 2115 N N . LEU A 1 269 ? 19.516 5.665 -37.051 1.00 90.00 269 LEU A N 1
ATOM 2116 C CA . LEU A 1 269 ? 18.759 6.276 -38.153 1.00 90.00 269 LEU A CA 1
ATOM 2117 C C . LEU A 1 269 ? 19.278 7.653 -38.584 1.00 90.00 269 LEU A C 1
ATOM 2119 O O . LEU A 1 269 ? 19.042 8.060 -39.715 1.00 90.00 269 LEU A O 1
ATOM 2123 N N . LEU A 1 270 ? 19.932 8.388 -37.682 1.00 94.19 270 LEU A N 1
ATOM 2124 C CA . LEU A 1 270 ? 20.581 9.653 -38.030 1.00 94.19 270 LEU A CA 1
ATOM 2125 C C . LEU A 1 270 ? 21.906 9.428 -38.758 1.00 94.19 270 LEU A C 1
ATOM 2127 O O . LEU A 1 270 ? 22.364 10.320 -39.463 1.00 94.19 270 LEU A O 1
ATOM 2131 N N . LEU A 1 271 ? 22.527 8.260 -38.584 1.00 94.12 271 LEU A N 1
ATOM 2132 C CA . LEU A 1 271 ? 23.698 7.883 -39.355 1.00 94.12 271 LEU A CA 1
ATOM 2133 C C . LEU A 1 271 ? 23.215 7.514 -40.765 1.00 94.12 271 LEU A C 1
ATOM 2135 O O . LEU A 1 271 ? 22.728 6.415 -40.997 1.00 94.12 271 LEU A O 1
ATOM 2139 N N . GLY A 1 272 ? 23.284 8.467 -41.689 1.00 89.00 272 GLY A N 1
ATOM 2140 C CA . GLY A 1 272 ? 23.133 8.205 -43.118 1.00 89.00 272 GLY A CA 1
ATOM 2141 C C . GLY A 1 272 ? 24.463 7.806 -43.761 1.00 89.00 272 GLY A C 1
ATOM 2142 O O . GLY A 1 272 ? 25.459 7.564 -43.068 1.00 89.00 272 GLY A O 1
ATOM 2143 N N . ASP A 1 273 ? 24.482 7.803 -45.092 1.00 89.69 273 ASP A N 1
ATOM 2144 C CA . ASP A 1 273 ? 25.699 7.574 -45.883 1.00 89.69 273 ASP A CA 1
ATOM 2145 C C . ASP A 1 273 ? 26.665 8.771 -45.821 1.00 89.69 273 ASP A C 1
ATOM 2147 O O . ASP A 1 273 ? 27.882 8.598 -45.885 1.00 89.69 273 ASP A O 1
ATOM 2151 N N . GLU A 1 274 ? 26.129 9.983 -45.629 1.00 91.00 274 GLU A N 1
ATOM 2152 C CA . GLU A 1 274 ? 26.895 11.239 -45.627 1.00 91.00 274 GLU A CA 1
ATOM 2153 C C . GLU A 1 274 ? 27.800 11.415 -44.399 1.00 91.00 274 GLU A C 1
ATOM 2155 O O . GLU A 1 274 ? 28.705 12.236 -44.432 1.00 91.00 274 GLU A O 1
ATOM 2160 N N . GLY A 1 275 ? 27.629 10.604 -43.351 1.00 93.31 275 GLY A N 1
ATOM 2161 C CA . GLY A 1 275 ? 28.407 10.722 -42.120 1.00 93.31 275 GLY A CA 1
ATOM 2162 C C . GLY A 1 275 ? 28.000 11.925 -41.262 1.00 93.31 275 GLY A C 1
ATOM 2163 O O . GLY A 1 275 ? 27.560 12.956 -41.751 1.00 93.31 275 GLY A O 1
ATOM 2164 N N . LEU A 1 276 ? 28.096 11.794 -39.937 1.00 97.31 276 LEU A N 1
ATOM 2165 C CA . LEU A 1 276 ? 27.844 12.900 -39.004 1.00 97.31 276 LEU A CA 1
ATOM 2166 C C . LEU A 1 276 ? 28.858 12.906 -37.866 1.00 97.31 276 LEU A C 1
ATOM 2168 O O . LEU A 1 276 ? 29.258 11.851 -37.358 1.00 97.31 276 LEU A O 1
ATOM 2172 N N . GLN A 1 277 ? 29.231 14.090 -37.375 1.00 97.62 277 GLN A N 1
ATOM 2173 C CA . GLN A 1 277 ? 30.028 14.162 -36.156 1.00 97.62 277 GLN A CA 1
ATOM 2174 C C . GLN A 1 277 ? 29.151 13.925 -34.923 1.00 97.62 277 GLN A C 1
ATOM 2176 O O . GLN A 1 277 ? 27.972 14.273 -34.856 1.00 97.62 277 GLN A O 1
ATOM 2181 N N . ALA A 1 278 ? 29.759 13.376 -33.868 1.00 97.38 278 ALA A N 1
ATOM 2182 C CA . ALA A 1 278 ? 29.058 13.114 -32.610 1.00 97.38 278 ALA A CA 1
ATOM 2183 C C . ALA A 1 278 ? 28.453 14.383 -31.975 1.00 97.38 278 ALA A C 1
ATOM 2185 O O . ALA A 1 278 ? 27.477 14.280 -31.232 1.00 97.38 278 ALA A O 1
ATOM 2186 N N . ARG A 1 279 ? 29.034 15.561 -32.248 1.00 97.31 279 ARG A N 1
ATOM 2187 C CA . ARG A 1 279 ? 28.526 16.855 -31.769 1.00 97.31 279 ARG A CA 1
ATOM 2188 C C . ARG A 1 279 ? 27.210 17.234 -32.459 1.00 97.31 279 ARG A C 1
ATOM 2190 O O . ARG A 1 279 ? 26.274 17.618 -31.771 1.00 97.31 279 ARG A O 1
ATOM 2197 N N . ASP A 1 280 ? 27.110 17.013 -33.768 1.00 97.06 280 ASP A N 1
ATOM 2198 C CA . ASP A 1 280 ? 25.939 17.393 -34.563 1.00 97.06 280 ASP A CA 1
ATOM 2199 C C . ASP A 1 280 ? 24.763 16.474 -34.197 1.00 97.06 280 ASP A C 1
ATOM 2201 O O . ASP A 1 280 ? 23.644 16.917 -33.952 1.00 97.06 280 ASP A O 1
ATOM 2205 N N . ILE A 1 281 ? 25.040 15.181 -33.994 1.00 96.81 281 ILE A N 1
ATOM 2206 C CA . ILE A 1 281 ? 24.057 14.217 -33.474 1.00 96.81 281 ILE A CA 1
ATOM 2207 C C . ILE A 1 281 ? 23.582 14.612 -32.062 1.00 96.81 281 ILE A C 1
ATOM 2209 O O . ILE A 1 281 ? 22.404 14.449 -31.724 1.00 96.81 281 ILE A O 1
ATOM 2213 N N . ALA A 1 282 ? 24.478 15.112 -31.207 1.00 95.94 282 ALA A N 1
ATOM 2214 C CA . ALA A 1 282 ? 24.136 15.567 -29.859 1.00 95.94 282 ALA A CA 1
ATOM 2215 C C . ALA A 1 282 ? 23.197 16.779 -29.887 1.00 95.94 282 ALA A C 1
ATOM 2217 O O . ALA A 1 282 ? 22.208 16.793 -29.150 1.00 95.94 282 ALA A O 1
ATOM 2218 N N . GLU A 1 283 ? 23.457 17.728 -30.785 1.00 95.06 283 GLU A N 1
ATOM 2219 C CA . GLU A 1 283 ? 22.610 18.893 -31.030 1.00 95.06 283 GLU A CA 1
ATOM 2220 C C . GLU A 1 283 ? 21.227 18.487 -31.562 1.00 95.06 283 GLU A C 1
ATOM 2222 O O . GLU A 1 283 ? 20.215 18.794 -30.930 1.00 95.06 283 GLU A O 1
ATOM 2227 N N . ILE A 1 284 ? 21.173 17.679 -32.629 1.00 92.94 284 ILE A N 1
ATOM 2228 C CA . ILE A 1 284 ? 19.920 17.194 -33.241 1.00 92.94 284 ILE A CA 1
ATOM 2229 C C . ILE A 1 284 ? 19.047 16.445 -32.223 1.00 92.94 284 ILE A C 1
ATOM 2231 O O . ILE A 1 284 ? 17.819 16.568 -32.209 1.00 92.94 284 ILE A O 1
ATOM 2235 N N . THR A 1 285 ? 19.666 15.638 -31.358 1.00 90.31 285 THR A N 1
ATOM 2236 C CA . THR A 1 285 ? 18.934 14.804 -30.395 1.00 90.31 285 THR A CA 1
ATOM 2237 C C . THR A 1 285 ? 18.681 15.472 -29.044 1.00 90.31 285 THR A C 1
ATOM 2239 O O . THR A 1 285 ? 17.956 14.899 -28.220 1.00 90.31 285 THR A O 1
ATOM 2242 N N . GLY A 1 286 ? 19.265 16.648 -28.793 1.00 90.50 286 GLY A N 1
ATOM 2243 C CA . GLY A 1 286 ? 19.212 17.338 -27.503 1.00 90.50 286 GLY A CA 1
ATOM 2244 C C . GLY A 1 286 ? 19.824 16.518 -26.362 1.00 90.50 286 GLY A C 1
ATOM 2245 O O . GLY A 1 286 ? 19.266 16.465 -25.261 1.00 90.50 286 GLY A O 1
ATOM 2246 N N . ARG A 1 287 ? 20.922 15.795 -26.620 1.00 93.44 287 ARG A N 1
ATOM 2247 C CA . ARG A 1 287 ? 21.595 14.940 -25.624 1.00 93.44 287 ARG A CA 1
ATOM 2248 C C . ARG A 1 287 ? 23.027 15.392 -25.357 1.00 93.44 287 ARG A C 1
ATOM 2250 O O . ARG A 1 287 ? 23.662 15.928 -26.253 1.00 93.44 287 ARG A O 1
ATOM 2257 N N . PRO A 1 288 ? 23.584 15.102 -24.164 1.00 96.50 288 PRO A N 1
ATOM 2258 C CA . PRO A 1 288 ? 24.993 15.372 -23.895 1.00 96.50 288 PRO A CA 1
ATOM 2259 C C . PRO A 1 288 ? 25.918 14.630 -24.883 1.00 96.50 288 PRO A C 1
ATOM 2261 O O . PRO A 1 288 ? 25.695 13.430 -25.112 1.00 96.50 288 PRO A O 1
ATOM 2264 N N . PRO A 1 289 ? 26.977 15.274 -25.414 1.00 94.94 289 PRO A N 1
ATOM 2265 C CA . PRO A 1 289 ? 27.922 14.657 -26.351 1.00 94.94 289 PRO A CA 1
ATOM 2266 C C . PRO A 1 289 ? 28.523 13.336 -25.854 1.00 94.94 289 PRO A C 1
ATOM 2268 O O . PRO A 1 289 ? 28.687 12.393 -26.625 1.00 94.94 289 PRO A O 1
ATOM 2271 N N . GLU A 1 290 ? 28.787 13.202 -24.554 1.00 93.94 290 GLU A N 1
ATOM 2272 C CA . GLU A 1 290 ? 29.321 11.986 -23.926 1.00 93.94 290 GLU A CA 1
ATOM 2273 C C . GLU A 1 290 ? 28.356 10.804 -24.068 1.00 93.94 290 GLU A C 1
ATOM 2275 O O . GLU A 1 290 ? 28.771 9.662 -24.290 1.00 93.94 290 GLU A O 1
ATOM 2280 N N . THR A 1 291 ? 27.050 11.075 -23.979 1.00 93.25 291 THR A N 1
ATOM 2281 C CA . THR A 1 291 ? 26.018 10.051 -24.164 1.00 93.25 291 THR A CA 1
ATOM 2282 C C . THR A 1 291 ? 26.020 9.556 -25.604 1.00 93.25 291 THR A C 1
ATOM 2284 O O . THR A 1 291 ? 25.987 8.343 -25.817 1.00 93.25 291 THR A O 1
ATOM 2287 N N . ILE A 1 292 ? 26.123 10.471 -26.571 1.00 97.44 292 ILE A N 1
ATOM 2288 C CA . ILE A 1 292 ? 26.201 10.142 -27.996 1.00 97.44 292 ILE A CA 1
ATOM 2289 C C . ILE A 1 292 ? 27.478 9.368 -28.319 1.00 97.44 292 ILE A C 1
ATOM 2291 O O . ILE A 1 292 ? 27.386 8.299 -28.913 1.00 97.44 292 ILE A O 1
ATOM 2295 N N . ARG A 1 293 ? 28.651 9.802 -27.839 1.00 96.88 293 ARG A N 1
ATOM 2296 C CA . ARG A 1 293 ? 29.914 9.060 -28.026 1.00 96.88 293 ARG A CA 1
ATOM 2297 C C . ARG A 1 293 ? 29.815 7.627 -27.504 1.00 96.88 293 ARG A C 1
ATOM 2299 O O . ARG A 1 293 ? 30.199 6.694 -28.201 1.00 96.88 293 ARG A O 1
ATOM 2306 N N . ARG A 1 294 ? 29.244 7.424 -26.311 1.00 94.56 294 ARG A N 1
ATOM 2307 C CA . ARG A 1 294 ? 29.034 6.078 -25.750 1.00 94.56 294 ARG A CA 1
ATOM 2308 C C . ARG A 1 294 ? 28.087 5.235 -26.606 1.00 94.56 294 ARG A C 1
ATOM 2310 O O . ARG A 1 294 ? 28.293 4.028 -26.724 1.00 94.56 294 ARG A O 1
ATOM 2317 N N . ILE A 1 295 ? 27.052 5.851 -27.181 1.00 94.38 295 ILE A N 1
ATOM 2318 C CA . ILE A 1 295 ? 26.130 5.170 -28.094 1.00 94.38 295 ILE A CA 1
ATOM 2319 C C . ILE A 1 295 ? 26.854 4.763 -29.382 1.00 94.38 295 ILE A C 1
ATOM 2321 O O . ILE A 1 295 ? 26.793 3.599 -29.762 1.00 94.38 295 ILE A O 1
ATOM 2325 N N . LEU A 1 296 ? 27.593 5.682 -30.001 1.00 96.75 296 LEU A N 1
ATOM 2326 C CA . LEU A 1 296 ? 28.322 5.455 -31.249 1.00 96.75 296 LEU A CA 1
ATOM 2327 C C . LEU A 1 296 ? 29.421 4.398 -31.102 1.00 96.75 296 LEU A C 1
ATOM 2329 O O . LEU A 1 296 ? 29.486 3.477 -31.910 1.00 96.75 296 LEU A O 1
ATOM 2333 N N . CYS A 1 297 ? 30.209 4.440 -30.020 1.00 96.06 297 CYS A N 1
ATOM 2334 C CA . CYS A 1 297 ? 31.180 3.383 -29.713 1.00 96.06 297 CYS A CA 1
ATOM 2335 C C . CYS A 1 297 ? 30.505 2.016 -29.623 1.00 96.06 297 CYS A C 1
ATOM 2337 O O . CYS A 1 297 ? 30.988 1.042 -30.186 1.00 96.06 297 CYS A O 1
ATOM 2339 N N . ARG A 1 298 ? 29.347 1.942 -28.967 1.00 92.06 298 ARG A N 1
ATOM 2340 C CA . ARG A 1 298 ? 28.618 0.683 -28.866 1.00 92.06 298 ARG A CA 1
ATOM 2341 C C . ARG A 1 298 ? 28.011 0.261 -30.207 1.00 92.06 298 ARG A C 1
ATOM 2343 O O . ARG A 1 298 ? 28.035 -0.925 -30.482 1.00 92.06 298 ARG A O 1
ATOM 2350 N N . LEU A 1 299 ? 27.510 1.167 -31.049 1.00 93.94 299 LEU A N 1
ATOM 2351 C CA . LEU A 1 299 ? 27.066 0.825 -32.411 1.00 93.94 299 LEU A CA 1
ATOM 2352 C C . LEU A 1 299 ? 28.224 0.278 -33.258 1.00 93.94 299 LEU A C 1
ATOM 2354 O O . LEU A 1 299 ? 28.051 -0.729 -33.939 1.00 93.94 299 LEU A O 1
ATOM 2358 N N . ARG A 1 300 ? 29.420 0.862 -33.138 1.00 95.44 300 ARG A N 1
ATOM 2359 C CA . ARG A 1 300 ? 30.653 0.357 -33.760 1.00 95.44 300 ARG A CA 1
ATOM 2360 C C . ARG A 1 300 ? 31.013 -1.047 -33.311 1.00 95.44 300 ARG A C 1
ATOM 2362 O O . ARG A 1 300 ? 31.302 -1.902 -34.138 1.00 95.44 300 ARG A O 1
ATOM 2369 N N . ASP A 1 301 ? 30.971 -1.296 -32.005 1.00 91.12 301 ASP A N 1
ATOM 2370 C CA . ASP A 1 301 ? 31.295 -2.609 -31.440 1.00 91.12 301 ASP A CA 1
ATOM 2371 C C . ASP A 1 301 ? 30.293 -3.689 -31.901 1.00 91.12 301 ASP A C 1
ATOM 2373 O O . ASP A 1 301 ? 30.601 -4.880 -31.881 1.00 91.12 301 ASP A O 1
ATOM 2377 N N . LEU A 1 302 ? 29.095 -3.275 -32.334 1.00 87.12 302 LEU A N 1
ATOM 2378 C CA . LEU A 1 302 ? 28.080 -4.131 -32.952 1.00 87.12 302 LEU A CA 1
ATOM 2379 C C . LEU A 1 302 ? 28.153 -4.166 -34.484 1.00 87.12 302 LEU A C 1
ATOM 2381 O O . LEU A 1 302 ? 27.284 -4.771 -35.101 1.00 87.12 302 LEU A O 1
ATOM 2385 N N . GLN A 1 303 ? 29.161 -3.528 -35.083 1.00 94.00 303 GLN A N 1
ATOM 2386 C CA . GLN A 1 303 ? 29.327 -3.388 -36.532 1.00 94.00 303 GLN A CA 1
ATOM 2387 C C . GLN A 1 303 ? 28.133 -2.707 -37.221 1.00 94.00 303 GLN A C 1
ATOM 2389 O O . GLN A 1 303 ? 27.857 -2.967 -38.384 1.00 94.00 303 GLN A O 1
ATOM 2394 N N . LEU A 1 304 ? 27.437 -1.817 -36.510 1.00 93.38 304 LEU A N 1
ATOM 2395 C CA . LEU A 1 304 ? 26.322 -1.012 -37.026 1.00 93.38 304 LEU A CA 1
ATOM 2396 C C . LEU A 1 304 ? 26.744 0.421 -37.359 1.00 93.38 304 LEU A C 1
ATOM 2398 O O . LEU A 1 304 ? 25.993 1.168 -37.964 1.00 93.38 304 LEU A O 1
ATOM 2402 N N . ALA A 1 305 ? 27.933 0.847 -36.956 1.00 96.94 305 ALA A N 1
ATOM 2403 C CA . ALA A 1 305 ? 28.459 2.148 -37.335 1.00 96.94 305 ALA A CA 1
ATOM 2404 C C . ALA A 1 305 ? 29.949 2.028 -37.623 1.00 96.94 305 ALA A C 1
ATOM 2406 O O . ALA A 1 305 ? 30.661 1.292 -36.935 1.00 96.94 305 ALA A O 1
ATOM 2407 N N . VAL A 1 306 ? 30.423 2.774 -38.609 1.00 97.25 306 VAL A N 1
ATOM 2408 C CA . VAL A 1 306 ? 31.850 2.929 -38.892 1.00 97.25 306 VAL A CA 1
ATOM 2409 C C . VAL A 1 306 ? 32.242 4.375 -38.626 1.00 97.25 306 VAL A C 1
ATOM 2411 O O . VAL A 1 306 ? 31.426 5.285 -38.783 1.00 97.25 306 VAL A O 1
ATOM 2414 N N . ARG A 1 307 ? 33.473 4.578 -38.153 1.00 97.56 307 ARG A N 1
ATOM 2415 C CA . ARG A 1 307 ? 34.048 5.911 -38.007 1.00 97.56 307 ARG A CA 1
ATOM 2416 C C . ARG A 1 307 ? 35.073 6.114 -39.113 1.00 97.56 307 ARG A C 1
ATOM 2418 O O . ARG A 1 307 ? 36.040 5.361 -39.154 1.00 97.56 307 ARG A O 1
ATOM 2425 N N . ASP A 1 308 ? 34.843 7.111 -39.951 1.00 97.06 308 ASP A N 1
ATOM 2426 C CA . ASP A 1 308 ? 35.607 7.407 -41.162 1.00 97.06 308 ASP A CA 1
ATOM 2427 C C . ASP A 1 308 ? 35.902 8.910 -41.186 1.00 97.06 308 ASP A C 1
ATOM 2429 O O . ASP A 1 308 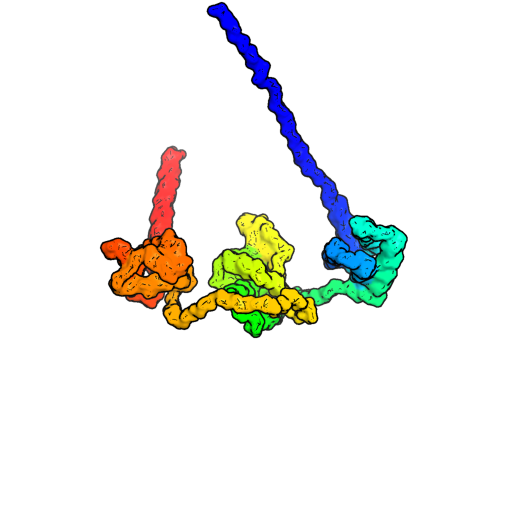? 34.990 9.706 -40.981 1.00 97.06 308 ASP A O 1
ATOM 2433 N N . ASP A 1 309 ? 37.179 9.290 -41.264 1.00 95.06 309 ASP A N 1
ATOM 2434 C CA . ASP A 1 309 ? 37.656 10.684 -41.180 1.00 95.06 309 ASP A CA 1
ATOM 2435 C C . ASP A 1 309 ? 37.045 11.533 -40.046 1.00 95.06 309 ASP A C 1
ATOM 2437 O O . ASP A 1 309 ? 36.835 12.739 -40.132 1.00 95.06 309 ASP A O 1
ATOM 2441 N N . GLY A 1 310 ? 36.794 10.887 -38.903 1.00 93.62 310 GLY A N 1
ATOM 2442 C CA . GLY A 1 310 ? 36.252 11.538 -37.709 1.00 93.62 310 GLY A CA 1
ATOM 2443 C C . GLY A 1 310 ? 34.725 11.606 -37.657 1.00 93.62 310 GLY A C 1
ATOM 2444 O O . GLY A 1 310 ? 34.191 11.847 -36.567 1.00 93.62 310 GLY A O 1
ATOM 2445 N N . GLU A 1 311 ? 34.046 11.288 -38.754 1.00 97.38 311 GLU A N 1
ATOM 2446 C CA . GLU A 1 311 ? 32.595 11.213 -38.889 1.00 97.38 311 GLU A CA 1
ATOM 2447 C C . GLU A 1 311 ? 32.086 9.792 -38.661 1.00 97.38 311 GLU A C 1
ATOM 2449 O O . GLU A 1 311 ? 32.820 8.809 -38.757 1.00 97.38 311 GLU A O 1
ATOM 2454 N N . TRP A 1 312 ? 30.816 9.680 -38.289 1.00 98.00 312 TRP A N 1
ATOM 2455 C CA . TRP A 1 312 ? 30.143 8.411 -38.058 1.00 98.00 312 TRP A CA 1
ATOM 2456 C C . TRP A 1 312 ? 29.152 8.148 -39.180 1.00 98.00 312 TRP A C 1
ATOM 2458 O O . TRP A 1 312 ? 28.246 8.949 -39.383 1.00 98.00 312 TRP A O 1
ATOM 2468 N N . LYS A 1 313 ? 29.300 7.011 -39.860 1.00 97.62 313 LYS A N 1
ATOM 2469 C CA . LYS A 1 313 ? 28.402 6.543 -40.925 1.00 97.62 313 LYS A CA 1
ATOM 2470 C C . LYS A 1 313 ? 27.670 5.288 -40.468 1.00 97.62 313 LYS A C 1
ATOM 2472 O O . LYS A 1 313 ? 28.203 4.519 -39.653 1.00 97.62 313 LYS A O 1
ATOM 2477 N N . ALA A 1 314 ? 26.455 5.072 -40.967 1.00 95.81 314 ALA A N 1
ATOM 2478 C CA . ALA A 1 314 ? 25.779 3.805 -40.728 1.00 95.81 314 ALA A CA 1
ATOM 2479 C C . ALA A 1 314 ? 26.528 2.700 -41.464 1.00 95.81 314 ALA A C 1
ATOM 2481 O O . ALA A 1 314 ? 26.961 2.862 -42.599 1.00 95.81 314 ALA A O 1
ATOM 2482 N N . ASN A 1 315 ? 26.670 1.560 -40.801 1.00 94.88 315 ASN A N 1
ATOM 2483 C CA . ASN A 1 315 ? 27.033 0.329 -41.475 1.00 94.88 315 ASN A CA 1
ATOM 2484 C C . ASN A 1 315 ? 25.744 -0.494 -41.622 1.00 94.88 315 ASN A C 1
ATOM 2486 O O . ASN A 1 315 ? 25.007 -0.620 -40.629 1.00 94.88 315 ASN A O 1
ATOM 2490 N N . PRO A 1 316 ? 25.427 -1.031 -42.815 1.00 88.69 316 PRO A N 1
ATOM 2491 C CA . PRO A 1 316 ? 24.297 -1.933 -42.960 1.00 88.69 316 PRO A CA 1
ATOM 2492 C C . PRO A 1 316 ? 24.415 -3.066 -41.934 1.00 88.69 316 PRO A C 1
ATOM 2494 O O . PRO A 1 316 ? 25.516 -3.592 -41.729 1.00 88.69 316 PRO A O 1
ATOM 2497 N N . PRO A 1 317 ? 23.317 -3.436 -41.254 1.00 82.56 317 PRO A N 1
ATOM 2498 C CA . PRO A 1 317 ? 23.379 -4.478 -40.251 1.00 82.56 317 PRO A CA 1
ATOM 2499 C C . PRO A 1 317 ? 23.801 -5.778 -40.941 1.00 82.56 317 PRO A C 1
ATOM 2501 O O . PRO A 1 317 ? 23.221 -6.129 -41.974 1.00 82.56 317 PRO A O 1
ATOM 2504 N N . PRO A 1 318 ? 24.808 -6.499 -40.421 1.00 80.00 318 PRO A N 1
ATOM 2505 C CA . PRO A 1 318 ? 25.173 -7.775 -41.006 1.00 80.00 318 PRO A CA 1
ATOM 2506 C C . PRO A 1 318 ? 23.962 -8.725 -40.980 1.00 80.00 318 PRO A C 1
ATOM 2508 O O . PRO A 1 318 ? 23.103 -8.642 -40.097 1.00 80.00 318 PRO A O 1
ATOM 2511 N N . LYS A 1 319 ? 23.835 -9.566 -42.017 1.00 75.75 319 LYS A N 1
ATOM 2512 C CA . LYS A 1 319 ? 22.617 -10.360 -42.286 1.00 75.75 319 LYS A CA 1
ATOM 2513 C C . LYS A 1 319 ? 22.179 -11.208 -41.083 1.00 75.75 319 LYS A C 1
ATOM 2515 O O . LYS A 1 319 ? 20.994 -11.326 -40.807 1.00 75.75 319 LYS A O 1
ATOM 2520 N N . ASP A 1 320 ? 23.138 -11.710 -40.311 1.00 70.31 320 ASP A N 1
ATOM 2521 C CA . ASP A 1 320 ? 22.918 -12.484 -39.087 1.00 70.31 320 ASP A CA 1
ATOM 2522 C C . ASP A 1 320 ? 22.264 -11.682 -37.948 1.00 70.31 320 ASP A C 1
ATOM 2524 O O . ASP A 1 320 ? 21.622 -12.263 -37.068 1.00 70.31 320 ASP A O 1
ATOM 2528 N N . ILE A 1 321 ? 22.408 -10.354 -37.945 1.00 67.25 321 ILE A N 1
ATOM 2529 C CA . ILE A 1 321 ? 21.681 -9.478 -37.030 1.00 67.25 321 ILE A CA 1
ATOM 2530 C C . ILE A 1 321 ? 20.230 -9.396 -37.456 1.00 67.25 321 ILE A C 1
ATOM 2532 O O . ILE A 1 321 ? 19.399 -9.571 -36.584 1.00 67.25 321 ILE A O 1
ATOM 2536 N N . ILE A 1 322 ? 19.937 -9.190 -38.743 1.00 64.94 322 ILE A N 1
ATOM 2537 C CA . ILE A 1 322 ? 18.571 -9.051 -39.281 1.00 64.94 322 ILE A CA 1
ATOM 2538 C C . ILE A 1 322 ? 17.732 -10.313 -39.017 1.00 64.94 322 ILE A C 1
ATOM 2540 O O . ILE A 1 322 ? 16.558 -10.210 -38.672 1.00 64.94 322 ILE A O 1
ATOM 2544 N N . ASP A 1 323 ? 18.354 -11.492 -39.081 1.00 65.12 323 ASP A N 1
ATOM 2545 C CA . ASP A 1 323 ? 17.691 -12.789 -38.876 1.00 65.12 323 ASP A CA 1
ATOM 2546 C C . ASP A 1 323 ? 17.510 -13.173 -37.385 1.00 65.12 323 ASP A C 1
ATOM 2548 O O . ASP A 1 323 ? 17.249 -14.331 -37.049 1.00 65.12 323 ASP A O 1
ATOM 2552 N N . GLY A 1 324 ? 17.698 -12.236 -36.445 1.00 58.62 324 GLY A N 1
ATOM 2553 C CA . GLY A 1 324 ? 17.576 -12.491 -35.001 1.00 58.62 324 GLY A CA 1
ATOM 2554 C C . GLY A 1 324 ? 18.753 -13.262 -34.373 1.00 58.62 324 GLY A C 1
ATOM 2555 O O . GLY A 1 324 ? 18.724 -13.612 -33.187 1.00 58.62 324 GLY A O 1
ATOM 2556 N N . GLY A 1 325 ? 19.836 -13.502 -35.121 1.00 53.88 325 GLY A N 1
ATOM 2557 C CA . GLY A 1 325 ? 21.023 -14.256 -34.688 1.00 53.88 325 GLY A CA 1
ATOM 2558 C C . GLY A 1 325 ? 21.913 -13.534 -33.666 1.00 53.88 325 GLY A C 1
ATOM 2559 O O . GLY A 1 325 ? 22.721 -14.168 -32.977 1.00 53.88 325 GLY A O 1
ATOM 2560 N N . PHE A 1 326 ? 21.718 -12.226 -33.481 1.00 55.53 326 PHE A N 1
ATOM 2561 C CA . PHE A 1 326 ? 22.537 -11.371 -32.615 1.00 55.53 326 PHE A CA 1
ATOM 2562 C C . PHE A 1 326 ? 22.689 -11.900 -31.176 1.00 55.53 326 PHE A C 1
ATOM 2564 O O . PHE A 1 326 ? 23.767 -11.842 -30.571 1.00 55.53 326 PHE A O 1
ATOM 2571 N N . HIS A 1 327 ? 21.622 -12.460 -30.600 1.00 56.38 327 HIS A N 1
ATOM 2572 C CA . HIS A 1 327 ? 21.675 -13.016 -29.250 1.00 56.38 327 HIS A CA 1
ATOM 2573 C C . HIS A 1 327 ? 22.370 -14.377 -29.178 1.00 56.38 327 HIS A C 1
ATOM 2575 O O . HIS A 1 327 ? 22.973 -14.668 -28.143 1.00 56.38 327 HIS A O 1
ATOM 2581 N N . ARG A 1 328 ? 22.355 -15.176 -30.252 1.00 54.78 328 ARG A N 1
ATOM 2582 C CA . ARG A 1 328 ? 23.073 -16.456 -30.315 1.00 54.78 328 ARG A CA 1
ATOM 2583 C C . ARG A 1 328 ? 24.584 -16.203 -30.360 1.00 54.78 328 ARG A C 1
ATOM 2585 O O . ARG A 1 328 ? 25.294 -16.668 -29.472 1.00 54.78 328 ARG A O 1
ATOM 2592 N N . ALA A 1 329 ? 25.041 -15.320 -31.248 1.00 54.09 329 ALA A N 1
ATOM 2593 C CA . ALA A 1 329 ? 26.452 -14.942 -31.360 1.00 54.09 329 ALA A CA 1
ATOM 2594 C C . ALA A 1 329 ? 26.996 -14.251 -30.092 1.00 54.09 329 ALA A C 1
ATOM 2596 O O . ALA A 1 329 ? 28.104 -14.541 -29.630 1.00 54.09 329 ALA A O 1
ATOM 2597 N N . ARG A 1 330 ? 26.206 -13.362 -29.466 1.00 57.69 330 ARG A N 1
ATOM 2598 C CA . ARG A 1 330 ? 26.610 -12.685 -28.222 1.00 57.69 330 ARG A CA 1
ATOM 2599 C C . ARG A 1 330 ? 26.598 -13.616 -27.007 1.00 57.69 330 ARG A C 1
ATOM 2601 O O . ARG A 1 330 ? 27.506 -13.512 -26.183 1.00 57.69 330 ARG A O 1
ATOM 2608 N N . ARG A 1 331 ? 25.616 -14.522 -26.882 1.00 58.34 331 ARG A N 1
ATOM 2609 C CA . ARG A 1 331 ? 25.627 -15.558 -25.829 1.00 58.34 331 ARG A CA 1
ATOM 2610 C C . ARG A 1 331 ? 26.813 -16.492 -26.008 1.00 58.34 331 ARG A C 1
ATOM 2612 O O . ARG A 1 331 ? 27.471 -16.787 -25.021 1.00 58.34 331 ARG A O 1
ATOM 2619 N N . GLU A 1 332 ? 27.134 -16.901 -27.231 1.00 60.84 332 GLU A N 1
ATOM 2620 C CA . GLU A 1 332 ? 28.286 -17.762 -27.504 1.00 60.84 332 GLU A CA 1
ATOM 2621 C C . GLU A 1 332 ? 29.619 -17.087 -27.171 1.00 60.84 332 GLU A C 1
ATOM 2623 O O . GLU A 1 332 ? 30.440 -17.689 -26.479 1.00 60.84 332 GLU A O 1
ATOM 2628 N N . LYS A 1 333 ? 29.825 -15.825 -27.578 1.00 64.38 333 LYS A N 1
ATOM 2629 C CA . LYS A 1 333 ? 31.032 -15.062 -27.210 1.00 64.38 333 LYS A CA 1
ATOM 2630 C C . LYS A 1 333 ? 31.136 -14.854 -25.696 1.00 64.38 333 LYS A C 1
ATOM 2632 O O . LYS A 1 333 ? 32.184 -15.118 -25.116 1.00 64.38 333 LYS A O 1
ATOM 2637 N N . MET A 1 334 ? 30.042 -14.464 -25.037 1.00 53.06 334 MET A N 1
ATOM 2638 C CA . MET A 1 334 ? 30.018 -14.249 -23.585 1.00 53.06 334 MET A CA 1
ATOM 2639 C C . MET A 1 334 ? 30.229 -15.556 -22.801 1.00 53.06 334 MET A C 1
ATOM 2641 O O . MET A 1 334 ? 30.983 -15.565 -21.829 1.00 53.06 334 MET A O 1
ATOM 2645 N N . HIS A 1 335 ? 29.646 -16.674 -23.245 1.00 67.00 335 HIS A N 1
ATOM 2646 C CA . HIS A 1 335 ? 29.885 -17.992 -22.651 1.00 67.00 335 HIS A CA 1
ATOM 2647 C C . HIS A 1 335 ? 31.316 -18.484 -22.873 1.00 67.00 335 HIS A C 1
ATOM 2649 O O . HIS A 1 335 ? 31.866 -19.104 -21.967 1.00 67.00 335 HIS A O 1
ATOM 2655 N N . LYS A 1 336 ? 31.936 -18.217 -24.031 1.00 73.00 336 LYS A N 1
ATOM 2656 C CA . LYS A 1 336 ? 33.346 -18.558 -24.277 1.00 73.00 336 LYS A CA 1
ATOM 2657 C C . LYS A 1 336 ? 34.271 -17.802 -23.321 1.00 73.00 336 LYS A C 1
ATOM 2659 O O . LYS A 1 336 ? 35.012 -18.454 -22.592 1.00 73.00 336 LYS A O 1
ATOM 2664 N N . SER A 1 337 ? 34.138 -16.477 -23.215 1.00 69.00 337 SER A N 1
ATOM 2665 C CA . SER A 1 337 ? 34.961 -15.669 -22.300 1.00 69.00 337 SER A CA 1
ATOM 2666 C C . SER A 1 337 ? 34.739 -16.026 -20.825 1.00 69.00 337 SER A C 1
ATOM 2668 O O . SER A 1 337 ? 35.692 -16.103 -20.056 1.00 69.00 337 SER A O 1
ATOM 2670 N N . GLN A 1 338 ? 33.498 -16.310 -20.410 1.00 65.12 338 GLN A N 1
ATOM 2671 C CA . GLN A 1 338 ? 33.220 -16.754 -19.037 1.00 65.12 338 GLN A CA 1
ATOM 2672 C C . GLN A 1 338 ? 33.766 -18.156 -18.742 1.00 65.12 338 GLN A C 1
ATOM 2674 O O . GLN A 1 338 ? 34.260 -18.386 -17.641 1.00 65.12 338 GLN A O 1
ATOM 2679 N N . ARG A 1 339 ? 33.710 -19.087 -19.707 1.00 68.38 339 ARG A N 1
ATOM 2680 C CA . ARG A 1 339 ? 34.316 -20.426 -19.579 1.00 68.38 339 ARG A CA 1
ATOM 2681 C C . ARG A 1 339 ? 35.836 -20.349 -19.485 1.00 68.38 339 ARG A C 1
ATOM 2683 O O . ARG A 1 339 ? 36.429 -21.126 -18.747 1.00 68.38 339 ARG A O 1
ATOM 2690 N N . GLU A 1 340 ? 36.452 -19.431 -20.215 1.00 68.69 340 GLU A N 1
ATOM 2691 C CA . GLU A 1 340 ? 37.895 -19.209 -20.202 1.00 68.69 340 GLU A CA 1
ATOM 2692 C C . GLU A 1 340 ? 38.362 -18.592 -18.878 1.00 68.69 340 GLU A C 1
ATOM 2694 O O . GLU A 1 340 ? 39.262 -19.137 -18.245 1.00 68.69 340 GLU A O 1
ATOM 2699 N N . LEU A 1 341 ? 37.655 -17.575 -18.371 1.00 65.69 341 LEU A N 1
ATOM 2700 C CA . LEU A 1 341 ? 37.880 -17.037 -17.023 1.00 65.69 341 LEU A CA 1
ATOM 2701 C C . LEU A 1 341 ? 37.729 -18.119 -15.944 1.00 65.69 341 LEU A C 1
ATOM 2703 O O . LEU A 1 341 ? 38.571 -18.231 -15.058 1.00 65.69 341 LEU A O 1
ATOM 2707 N N . TRP A 1 342 ? 36.707 -18.972 -16.052 1.00 68.31 342 TRP A N 1
ATOM 2708 C CA . TRP A 1 342 ? 36.519 -20.098 -15.133 1.00 68.31 342 TRP A CA 1
ATOM 2709 C C . TRP A 1 342 ? 37.643 -21.137 -15.211 1.00 68.31 342 TRP A C 1
ATOM 2711 O O . TRP A 1 342 ? 38.056 -21.665 -14.179 1.00 68.31 342 TRP A O 1
ATOM 2721 N N . ARG A 1 343 ? 38.147 -21.444 -16.413 1.00 81.56 343 ARG A N 1
ATOM 2722 C CA . ARG A 1 343 ? 39.291 -22.351 -16.601 1.00 81.56 343 ARG A CA 1
ATOM 2723 C C . ARG A 1 343 ? 40.555 -21.786 -15.960 1.00 81.56 343 ARG A C 1
ATOM 2725 O O . ARG A 1 343 ? 41.214 -22.516 -15.228 1.00 81.56 343 ARG A O 1
ATOM 2732 N N . LEU A 1 344 ? 40.843 -20.503 -16.177 1.00 78.19 344 LEU A N 1
ATOM 2733 C CA . LEU A 1 344 ? 42.013 -19.825 -15.615 1.00 78.19 344 LEU A CA 1
ATOM 2734 C C . LEU A 1 344 ? 41.946 -19.743 -14.082 1.00 78.19 344 LEU A C 1
ATOM 2736 O O . LEU A 1 344 ? 42.907 -20.100 -13.406 1.00 78.19 344 LEU A O 1
ATOM 2740 N N . SER A 1 345 ? 40.793 -19.373 -13.513 1.00 73.12 345 SER A N 1
ATOM 2741 C CA . SER A 1 345 ? 40.610 -19.359 -12.054 1.00 73.12 345 SER A CA 1
ATOM 2742 C C . SER A 1 345 ? 40.707 -20.755 -11.432 1.00 73.12 345 SER A C 1
ATOM 2744 O O . SER A 1 345 ? 41.254 -20.908 -10.342 1.00 73.12 345 SER A O 1
ATOM 2746 N N . ARG A 1 346 ? 40.204 -21.792 -12.116 1.00 76.69 346 ARG A N 1
ATOM 2747 C CA . ARG A 1 346 ? 40.287 -23.177 -11.635 1.00 76.69 346 ARG A CA 1
ATOM 2748 C C . ARG A 1 346 ? 41.710 -23.734 -11.705 1.00 76.69 346 ARG A C 1
ATOM 2750 O O . ARG A 1 346 ? 42.085 -24.472 -10.801 1.00 76.69 346 ARG A O 1
ATOM 2757 N N . ALA A 1 347 ? 42.480 -23.382 -12.734 1.00 83.00 347 ALA A N 1
ATOM 2758 C CA . ALA A 1 347 ? 43.890 -23.750 -12.842 1.00 83.00 347 ALA A CA 1
ATOM 2759 C C . ALA A 1 347 ? 44.710 -23.139 -11.693 1.00 83.00 347 ALA A C 1
ATOM 2761 O O . ALA A 1 347 ? 45.344 -23.877 -10.949 1.00 83.00 347 ALA A O 1
ATOM 2762 N N . GLY A 1 348 ? 44.562 -21.833 -11.431 1.00 86.06 348 GLY A N 1
ATOM 2763 C CA . GLY A 1 348 ? 45.263 -21.181 -10.315 1.00 86.06 348 GLY A CA 1
ATOM 2764 C C . GLY A 1 348 ? 44.906 -21.750 -8.932 1.00 86.06 348 GLY A C 1
ATOM 2765 O O . GLY A 1 348 ? 45.765 -21.860 -8.061 1.00 86.06 348 GLY A O 1
ATOM 2766 N N . LEU A 1 349 ? 43.654 -22.178 -8.730 1.00 70.31 349 LEU A N 1
ATOM 2767 C CA . LEU A 1 349 ? 43.224 -22.863 -7.500 1.00 70.31 349 LEU A CA 1
ATOM 2768 C C . LEU A 1 349 ? 43.823 -24.271 -7.343 1.00 70.31 349 LEU A C 1
ATOM 2770 O O . LEU A 1 349 ? 43.974 -24.744 -6.215 1.00 70.31 349 LEU A O 1
ATOM 2774 N N . LEU A 1 350 ? 44.118 -24.963 -8.446 1.00 71.94 350 LEU A N 1
ATOM 2775 C CA . LEU A 1 350 ? 44.764 -26.277 -8.419 1.00 71.94 350 LEU A CA 1
ATOM 2776 C C . LEU A 1 350 ? 46.260 -26.150 -8.128 1.00 71.94 350 LEU A C 1
ATOM 2778 O O . LEU A 1 350 ? 46.756 -26.897 -7.287 1.00 71.94 350 LEU A O 1
ATOM 2782 N N . ASP A 1 351 ? 46.928 -25.159 -8.716 1.00 84.06 351 ASP A N 1
ATOM 2783 C CA . ASP A 1 351 ? 48.345 -24.883 -8.463 1.00 84.06 351 ASP A CA 1
ATOM 2784 C C . ASP A 1 351 ? 48.583 -24.484 -6.999 1.00 84.06 351 ASP A C 1
ATOM 2786 O O . ASP A 1 351 ? 49.485 -25.007 -6.348 1.00 84.06 351 ASP A O 1
ATOM 2790 N N . GLN A 1 352 ? 47.708 -23.654 -6.416 1.00 76.94 352 GLN A N 1
ATOM 2791 C CA . GLN A 1 352 ? 47.763 -23.325 -4.984 1.00 76.94 352 GLN A CA 1
ATOM 2792 C C . GLN A 1 352 ? 47.569 -24.551 -4.081 1.00 76.94 352 GLN A C 1
ATOM 2794 O O . GLN A 1 352 ? 48.205 -24.655 -3.036 1.00 76.94 352 GLN A O 1
ATOM 2799 N N . LYS A 1 353 ? 46.705 -25.499 -4.472 1.00 67.50 353 LYS A N 1
ATOM 2800 C CA . LYS A 1 353 ? 46.502 -26.749 -3.721 1.00 67.50 353 LYS A CA 1
ATOM 2801 C C . LYS A 1 353 ? 47.674 -27.716 -3.844 1.00 67.50 353 LYS A C 1
ATOM 2803 O O . LYS A 1 353 ? 47.873 -28.506 -2.927 1.00 67.50 353 LYS A O 1
ATOM 2808 N N . GLN A 1 354 ? 48.393 -27.696 -4.963 1.00 77.69 354 GLN A N 1
ATOM 2809 C CA . GLN A 1 354 ? 49.596 -28.502 -5.153 1.00 77.69 354 GLN A CA 1
ATOM 2810 C C . GLN A 1 354 ? 50.795 -27.901 -4.422 1.00 77.69 354 GLN A C 1
ATOM 2812 O O . GLN A 1 354 ? 51.530 -28.652 -3.807 1.00 77.69 354 GLN A O 1
ATOM 2817 N N . ALA A 1 355 ? 50.941 -26.574 -4.404 1.00 75.31 355 ALA A N 1
ATOM 2818 C CA . ALA A 1 355 ? 51.994 -25.892 -3.647 1.00 75.31 355 ALA A CA 1
ATOM 2819 C C . ALA A 1 355 ? 51.800 -25.957 -2.118 1.00 75.31 355 ALA A C 1
ATOM 2821 O O . ALA A 1 355 ? 52.746 -25.756 -1.365 1.00 75.31 355 ALA A O 1
ATOM 2822 N N . ALA A 1 356 ? 50.570 -26.199 -1.656 1.00 69.56 356 ALA A N 1
ATOM 2823 C CA . ALA A 1 356 ? 50.244 -26.375 -0.240 1.00 69.56 356 ALA A CA 1
ATOM 2824 C C . ALA A 1 356 ? 50.371 -27.832 0.254 1.00 69.56 356 ALA A C 1
ATOM 2826 O O . ALA A 1 356 ? 50.072 -28.101 1.419 1.00 69.56 356 ALA A O 1
ATOM 2827 N N . ARG A 1 357 ? 50.744 -28.767 -0.625 1.00 70.38 357 ARG A N 1
ATOM 2828 C CA . ARG A 1 357 ? 51.075 -30.160 -0.302 1.00 70.38 357 ARG A CA 1
ATOM 2829 C C . ARG A 1 357 ? 52.575 -30.346 -0.409 1.00 70.38 357 ARG A C 1
ATOM 2831 O O . ARG A 1 357 ? 53.089 -31.141 0.404 1.00 70.38 357 ARG A O 1
#

pLDDT: mean 79.69, std 19.3, range [24.73, 98.5]

Secondary structure (DSSP, 8-state):
----PPP-----PPPP-------TTHHHHHHHHTTB-HHHHHHHHHHHHHHHH-S-HHHHHHHHHHHHHHHHHTTSB--HHHHHHHHHHHHHHTT--HHHHHHHHHHHHHHHHTS-----------SHHHHHHHHHHHHHHT-GGG--STTHHHHHHHHHHHHHHHHHHT-SEEEE-HHHHHHHHTS-HHHHHHHHHTTGGGTEEEEEEEEEETTEEEEEEEE------TT-TT----S----------TT----HHHHT-HHHHHHHHH--TT-B-HHHHHHHHT--HHHHHHHHHHHHHTTSEEEETTEEEEPPPPHHHHTTTHHHHHHHHHHHHHHHHHHHHHHHHHHHHHHT-